Protein AF-A0A699IFT5-F1 (afdb_monomer)

Radius of gyration: 26.38 Å; Cα contacts (8 Å, |Δi|>4): 110; chains: 1; bounding box: 66×48×74 Å

Sequence (215 aa):
MILGELHRLNDLELNYSACGCQLRKSCGLPCACELLAYLNSGEAIPLDSVDIFWRTLDVSWSTPLEYEDIQCDDELHIFKETFNKQSNAGNKSLLRRLGDIINPSTNLIREPVVKKFSWTSKLEETKKEEVCLSEKSGSRPPQSEPYETIVIANVYGNHFIKAELREGFPLPMTHPLWRTYRSDIASRWEDPYVSRQEEFREHYYSIPEFFDLSK

Mean predicted aligned error: 20.49 Å

InterPro domains:
  IPR052579 Zinc finger SWIM domain-containing protein [PTHR31569] (17-138)

Secondary structure (DSSP, 8-state):
-HHHHHHHHHSS---GGG---HHHHHH-PPPHHHHHHHHHHTPPPPGGGS-HHHHT---GGGS---------HHHHHHHHHHHHHS-HHHHHHHHHHHHHHH-GGG---PPP------TTSS--S------------SPPPP-SS--PPPEEEEETTTEEEEEP--TT---PPPPHHHHHH--GGGTTSSGGGHHHHHHHHHHHH-S-S------

Nearest PDB structures (foldseek):
  2jyt-assembly1_A  TM=5.026E-01  e=9.475E+00  Homo sapiens

Foldseek 3Di:
DVVVQVVCLVPPDPDVVPQPVCCCVVQLDDGNVNVVVCVVVVHDDDLVSRDPVVNPDDVVVPPPPPPPPDDCVVVVVVVVVVLVVDDPVVNVVSVVVVCCVVCVVVVPPDDPPPPPPPPPPPPPPDDDDDDDDDDDDQDDPPPPDDDDDWDWDDDPNPDIDTDDDDPLAADADDDVVCCVPPDSNCNCVCVVRVVSNVVVCCVVVVPDPDPPPPD

pLDDT: mean 70.9, std 18.2, range [28.75, 92.38]

Structure (mmCIF, N/CA/C/O backbone):
data_AF-A0A699IFT5-F1
#
_entry.id   AF-A0A699IFT5-F1
#
loop_
_atom_site.group_PDB
_atom_site.id
_atom_site.type_symbol
_atom_site.label_atom_id
_atom_site.label_alt_id
_atom_site.label_comp_id
_atom_site.label_asym_id
_atom_site.label_entity_id
_atom_site.label_seq_id
_atom_site.pdbx_PDB_ins_code
_atom_site.Cartn_x
_atom_site.Cartn_y
_atom_site.Cartn_z
_atom_site.occupancy
_atom_site.B_iso_or_equiv
_atom_site.auth_seq_id
_atom_site.auth_comp_id
_atom_site.auth_asym_id
_atom_site.auth_atom_id
_atom_site.pdbx_PDB_model_num
ATOM 1 N N . MET A 1 1 ? 6.194 4.543 -9.031 1.00 67.75 1 MET A N 1
ATOM 2 C CA . MET A 1 1 ? 7.553 3.966 -9.145 1.00 67.75 1 MET A CA 1
ATOM 3 C C . MET A 1 1 ? 7.907 3.716 -10.606 1.00 67.75 1 MET A C 1
ATOM 5 O O . MET A 1 1 ? 8.699 4.478 -11.133 1.00 67.75 1 MET A O 1
ATOM 9 N N . ILE A 1 2 ? 7.233 2.784 -11.294 1.00 73.81 2 ILE A N 1
ATOM 10 C CA . ILE A 1 2 ? 7.446 2.518 -12.734 1.00 73.81 2 ILE A CA 1
ATOM 11 C C . ILE A 1 2 ? 7.096 3.727 -13.617 1.00 73.81 2 ILE A C 1
ATOM 13 O O . ILE A 1 2 ? 7.843 4.049 -14.530 1.00 73.81 2 ILE A O 1
ATOM 17 N N . LEU A 1 3 ? 6.020 4.463 -13.303 1.00 73.88 3 LEU A N 1
ATOM 18 C CA . LEU A 1 3 ? 5.642 5.677 -14.046 1.00 73.88 3 LEU A CA 1
ATOM 19 C C . LEU A 1 3 ? 6.758 6.740 -14.078 1.00 73.88 3 LEU A C 1
ATOM 21 O O . LEU A 1 3 ? 6.920 7.436 -15.074 1.00 73.88 3 LEU A O 1
ATOM 25 N N . GLY A 1 4 ? 7.550 6.839 -13.003 1.00 75.88 4 GLY A N 1
ATOM 26 C CA . GLY A 1 4 ? 8.706 7.735 -12.955 1.00 75.88 4 GLY A CA 1
ATOM 27 C C . GLY A 1 4 ? 9.818 7.289 -13.903 1.00 75.88 4 GLY A C 1
ATOM 28 O O . GLY A 1 4 ? 10.412 8.121 -14.576 1.00 75.88 4 GLY A O 1
ATOM 29 N N . GLU A 1 5 ? 10.050 5.980 -14.024 1.00 79.94 5 GLU A N 1
ATOM 30 C CA . GLU A 1 5 ? 11.010 5.430 -14.988 1.00 79.94 5 GLU A CA 1
ATOM 31 C C . GLU A 1 5 ? 10.525 5.582 -16.434 1.00 79.94 5 GLU A C 1
ATOM 33 O O . GLU A 1 5 ? 11.325 5.921 -17.299 1.00 79.94 5 GLU A O 1
ATOM 38 N N . LEU A 1 6 ? 9.221 5.430 -16.693 1.00 76.38 6 LEU A N 1
ATOM 39 C CA . LEU A 1 6 ? 8.628 5.706 -18.007 1.00 76.38 6 LEU A CA 1
ATOM 40 C C . LEU A 1 6 ? 8.775 7.179 -18.404 1.00 76.38 6 LEU A C 1
ATOM 42 O O . LEU A 1 6 ? 9.103 7.474 -19.547 1.00 76.38 6 LEU A O 1
ATOM 46 N N . HIS A 1 7 ? 8.594 8.115 -17.469 1.00 78.12 7 HIS A N 1
ATOM 47 C CA . HIS A 1 7 ? 8.820 9.535 -17.747 1.00 78.12 7 HIS A CA 1
ATOM 48 C C . HIS A 1 7 ? 10.278 9.815 -18.139 1.00 78.12 7 HIS A C 1
ATOM 50 O O . HIS A 1 7 ? 10.528 10.618 -19.032 1.00 78.12 7 HIS A O 1
ATOM 56 N N . ARG A 1 8 ? 11.245 9.126 -17.519 1.00 74.88 8 ARG A N 1
ATOM 57 C CA . ARG A 1 8 ? 12.668 9.250 -17.875 1.00 74.88 8 ARG A CA 1
ATOM 58 C C . ARG A 1 8 ? 12.966 8.754 -19.295 1.00 74.88 8 ARG A C 1
ATOM 60 O O . ARG A 1 8 ? 13.914 9.246 -19.885 1.00 74.88 8 ARG A O 1
ATOM 67 N N . LEU A 1 9 ? 12.173 7.830 -19.850 1.00 73.50 9 LEU A N 1
ATOM 68 C CA . LEU A 1 9 ? 12.290 7.396 -21.253 1.00 73.50 9 LEU A CA 1
ATOM 69 C C . LEU A 1 9 ? 11.885 8.473 -22.259 1.00 73.50 9 LEU A C 1
ATOM 71 O O . LEU A 1 9 ? 12.380 8.466 -23.382 1.00 73.50 9 LEU A O 1
ATOM 75 N N . ASN A 1 10 ? 10.988 9.379 -21.868 1.00 70.12 10 ASN A N 1
ATOM 76 C CA . ASN A 1 10 ? 10.538 10.460 -22.741 1.00 70.12 10 ASN A CA 1
ATOM 77 C C . ASN A 1 10 ? 11.571 11.592 -22.858 1.00 70.12 10 ASN A C 1
ATOM 79 O O . ASN A 1 10 ? 11.501 12.371 -23.808 1.00 70.12 10 ASN A O 1
ATOM 83 N N . ASP A 1 11 ? 12.541 11.670 -21.941 1.00 69.69 11 ASP A N 1
ATOM 84 C CA . ASP A 1 11 ? 13.728 12.502 -22.122 1.00 69.69 11 ASP A CA 1
ATOM 85 C C . ASP A 1 11 ? 14.684 11.785 -23.086 1.00 69.69 11 ASP A C 1
ATOM 87 O O . ASP A 1 11 ? 15.309 10.782 -22.740 1.00 69.69 11 ASP A O 1
ATOM 91 N N . LEU A 1 12 ? 14.811 12.309 -24.312 1.00 57.84 12 LEU A N 1
ATOM 92 C CA . LEU A 1 12 ? 15.614 11.745 -25.412 1.00 57.84 12 LEU A CA 1
ATOM 93 C C . LEU A 1 12 ? 17.116 11.534 -25.093 1.00 57.84 12 LEU A C 1
ATOM 95 O O . LEU A 1 12 ? 17.837 10.962 -25.908 1.00 57.84 12 LEU A O 1
ATOM 99 N N . GLU A 1 13 ? 17.598 11.964 -23.926 1.00 60.41 13 GLU A N 1
ATOM 100 C CA . GLU A 1 13 ? 18.986 11.833 -23.469 1.00 60.41 13 GLU A CA 1
ATOM 101 C C . GLU A 1 13 ? 19.122 10.880 -22.273 1.00 60.41 13 GLU A C 1
ATOM 103 O O . GLU A 1 13 ? 19.749 11.191 -21.254 1.00 60.41 13 GLU A O 1
ATOM 108 N N . LEU A 1 14 ? 18.560 9.675 -22.381 1.00 62.09 14 LEU A N 1
ATOM 109 C CA . LEU A 1 14 ? 18.836 8.630 -21.400 1.00 62.09 14 LEU A CA 1
ATOM 110 C C . LEU A 1 14 ? 20.305 8.207 -21.446 1.00 62.09 14 LEU A C 1
ATOM 112 O O . LEU A 1 14 ? 20.726 7.331 -22.201 1.00 62.09 14 LEU A O 1
ATOM 116 N N . ASN A 1 15 ? 21.100 8.805 -20.568 1.00 63.34 15 ASN A N 1
ATOM 117 C CA . ASN A 1 15 ? 22.451 8.352 -20.321 1.00 63.34 15 ASN A CA 1
ATOM 118 C C . ASN A 1 15 ? 22.393 7.046 -19.508 1.00 63.34 15 ASN A C 1
ATOM 120 O O . ASN A 1 15 ? 22.033 7.053 -18.329 1.00 63.34 15 ASN A O 1
ATOM 124 N N . TYR A 1 16 ? 22.774 5.920 -20.119 1.00 59.78 16 TYR A N 1
ATOM 125 C CA . TYR A 1 16 ? 22.834 4.602 -19.466 1.00 59.78 16 TYR A CA 1
ATOM 126 C C . TYR A 1 16 ? 23.635 4.623 -18.152 1.00 59.78 16 TYR A C 1
ATOM 128 O O . TYR A 1 16 ? 23.302 3.900 -17.213 1.00 59.78 16 TYR A O 1
ATOM 136 N N . SER A 1 17 ? 24.638 5.501 -18.041 1.00 60.78 17 SER A N 1
ATOM 137 C CA . SER A 1 17 ? 25.419 5.684 -16.809 1.00 60.78 17 SER A CA 1
ATO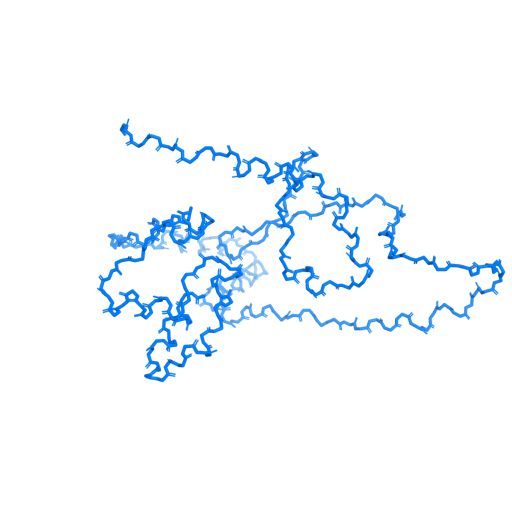M 138 C C . SER A 1 17 ? 24.653 6.401 -15.683 1.00 60.78 17 SER A C 1
ATOM 140 O O . SER A 1 17 ? 24.957 6.197 -14.510 1.00 60.78 17 SER A O 1
ATOM 142 N N . ALA A 1 18 ? 23.614 7.172 -16.019 1.00 60.44 18 ALA A N 1
ATOM 143 C CA . ALA A 1 18 ? 22.717 7.848 -15.082 1.00 60.44 18 ALA A CA 1
ATOM 144 C C . ALA A 1 18 ? 21.463 7.023 -14.744 1.00 60.44 18 ALA A C 1
ATOM 146 O O . ALA A 1 18 ? 20.696 7.413 -13.862 1.00 60.44 18 ALA A O 1
ATOM 147 N N . CYS A 1 19 ? 21.241 5.877 -15.411 1.00 67.75 19 CYS A N 1
ATOM 148 C CA . CYS A 1 19 ? 20.084 5.011 -15.155 1.00 67.75 19 CYS A CA 1
ATOM 149 C C . CYS A 1 19 ? 19.986 4.643 -13.674 1.00 67.75 19 CYS A C 1
ATOM 151 O O . CYS A 1 19 ? 18.875 4.607 -13.147 1.00 67.75 19 CYS A O 1
ATOM 153 N N . GLY A 1 20 ? 21.144 4.467 -13.014 1.00 64.25 20 GLY A N 1
ATOM 154 C CA . GLY A 1 20 ? 21.258 4.268 -11.576 1.00 64.25 20 GLY A CA 1
ATOM 155 C C . GLY A 1 20 ? 20.193 3.293 -11.120 1.00 64.25 20 GLY A C 1
ATOM 156 O O . GLY A 1 20 ? 19.274 3.748 -10.453 1.00 64.25 20 GLY A O 1
ATOM 157 N N . CYS A 1 21 ? 20.288 2.026 -11.565 1.00 78.12 21 CYS A N 1
ATOM 158 C CA . CYS A 1 21 ? 19.279 0.950 -11.506 1.00 78.12 21 CYS A CA 1
ATOM 159 C C . CYS A 1 21 ? 18.826 0.569 -10.083 1.00 78.12 21 CYS A C 1
ATOM 161 O O . CYS A 1 21 ? 18.670 -0.603 -9.757 1.00 78.12 21 CYS A O 1
ATOM 163 N N . GLN A 1 22 ? 18.655 1.550 -9.209 1.00 79.38 22 GLN A N 1
ATOM 164 C CA . GLN A 1 22 ? 18.197 1.438 -7.847 1.00 79.38 22 GLN A CA 1
ATOM 165 C C . GLN A 1 22 ? 16.837 0.776 -7.843 1.00 79.38 22 GLN A C 1
ATOM 167 O O . GLN A 1 22 ? 16.670 -0.153 -7.081 1.00 79.38 22 GLN A O 1
ATOM 172 N N . LEU A 1 23 ? 15.929 1.120 -8.765 1.00 82.94 23 LEU A N 1
ATOM 173 C CA . LEU A 1 23 ? 14.629 0.456 -8.836 1.00 82.94 23 LEU A CA 1
ATOM 174 C C . LEU A 1 23 ? 14.754 -1.069 -9.017 1.00 82.94 23 LEU A C 1
ATOM 176 O O . LEU A 1 23 ? 14.122 -1.830 -8.285 1.00 82.94 23 LEU A O 1
ATOM 180 N N . ARG A 1 24 ? 15.642 -1.516 -9.913 1.00 86.56 24 ARG A N 1
ATOM 181 C CA . ARG A 1 24 ? 15.952 -2.941 -10.088 1.00 86.56 24 ARG A CA 1
ATOM 182 C C . ARG A 1 24 ? 16.594 -3.531 -8.834 1.00 86.56 24 ARG A C 1
ATOM 184 O O . ARG A 1 24 ? 16.202 -4.601 -8.393 1.00 86.56 24 ARG A O 1
ATOM 191 N N . LYS A 1 25 ? 17.561 -2.832 -8.237 1.00 82.12 25 LYS A N 1
ATOM 192 C CA . LYS A 1 25 ? 18.338 -3.322 -7.085 1.00 82.12 25 LYS A CA 1
ATOM 193 C C . LYS A 1 25 ? 17.561 -3.347 -5.767 1.00 82.12 25 LYS A C 1
ATOM 195 O O . LYS A 1 25 ? 17.813 -4.215 -4.944 1.00 82.12 25 LYS A O 1
ATOM 200 N N . SER A 1 26 ? 16.674 -2.383 -5.539 1.00 82.12 26 SER A N 1
ATOM 201 C CA . SER A 1 26 ? 15.954 -2.202 -4.277 1.00 82.12 26 SER A CA 1
ATOM 202 C C . SER A 1 26 ? 14.543 -2.765 -4.314 1.00 82.12 26 SER A C 1
ATOM 204 O O . SER A 1 26 ? 13.995 -3.072 -3.261 1.00 82.12 26 SER A O 1
ATOM 206 N N . CYS A 1 27 ? 13.937 -2.844 -5.500 1.00 81.62 27 CYS A N 1
ATOM 207 C CA . CYS A 1 27 ? 12.545 -3.247 -5.654 1.00 81.62 27 CYS A CA 1
ATOM 208 C C . CYS A 1 27 ? 12.361 -4.374 -6.668 1.00 81.62 27 CYS A C 1
ATOM 210 O O . CYS A 1 27 ? 11.243 -4.838 -6.797 1.00 81.62 27 CYS A O 1
ATOM 212 N N . GLY A 1 28 ? 13.386 -4.808 -7.407 1.00 85.88 28 GLY A N 1
ATOM 213 C CA . GLY A 1 28 ? 13.232 -5.904 -8.369 1.00 85.88 28 GLY A CA 1
ATOM 214 C C . GLY A 1 28 ? 12.263 -5.600 -9.518 1.00 85.88 28 GLY A C 1
ATOM 215 O O . GLY A 1 28 ? 11.702 -6.513 -10.119 1.00 85.88 28 GLY A O 1
ATOM 216 N N . LEU A 1 29 ? 12.057 -4.313 -9.812 1.00 89.38 29 LEU A N 1
ATOM 217 C CA . LEU A 1 29 ? 11.254 -3.828 -10.932 1.00 89.38 29 LEU A CA 1
ATOM 218 C C . LEU A 1 29 ? 12.167 -3.331 -12.066 1.00 89.38 29 LEU A C 1
ATOM 220 O O . LEU A 1 29 ? 13.242 -2.794 -11.772 1.00 89.38 29 LEU A O 1
ATOM 224 N N . PRO A 1 30 ? 11.746 -3.438 -13.339 1.00 87.94 30 PRO A N 1
ATOM 225 C CA . PRO A 1 30 ? 12.515 -2.924 -14.468 1.00 87.94 30 PRO A CA 1
ATOM 226 C C . PRO A 1 30 ? 12.774 -1.423 -14.320 1.00 87.94 30 PRO A C 1
ATOM 228 O O . PRO A 1 30 ? 11.850 -0.634 -14.107 1.00 87.94 30 PRO A O 1
ATOM 231 N N . CYS A 1 31 ? 14.038 -1.018 -14.417 1.00 87.00 31 CYS A N 1
ATOM 232 C CA . CYS A 1 31 ? 14.422 0.393 -14.450 1.00 87.00 31 CYS A CA 1
ATOM 233 C C . CYS A 1 31 ? 14.340 0.961 -15.877 1.00 87.00 31 CYS A C 1
ATOM 235 O O . CYS A 1 31 ? 14.204 0.220 -16.847 1.00 87.00 31 CYS A O 1
ATOM 237 N N . ALA A 1 32 ? 14.477 2.278 -16.025 1.00 84.81 32 ALA A N 1
ATOM 238 C CA . ALA A 1 32 ? 14.352 2.982 -17.299 1.00 84.81 32 ALA A CA 1
ATOM 239 C C . ALA A 1 32 ? 15.262 2.407 -18.395 1.00 84.81 32 ALA A C 1
ATOM 241 O O . ALA A 1 32 ? 14.822 2.233 -19.523 1.00 84.81 32 ALA A O 1
ATOM 242 N N . CYS A 1 33 ? 16.512 2.053 -18.087 1.00 84.69 33 CYS A N 1
AT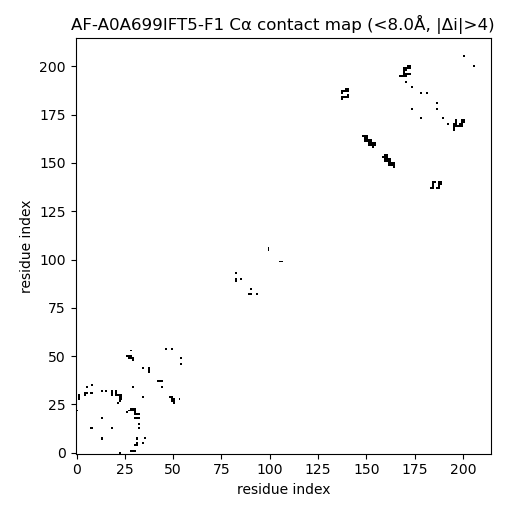OM 243 C CA . CYS A 1 33 ? 17.411 1.487 -19.095 1.00 84.69 33 CYS A CA 1
ATOM 244 C C . CYS A 1 33 ? 17.007 0.077 -19.552 1.00 84.69 33 CYS A C 1
ATOM 246 O O . CYS A 1 33 ? 17.209 -0.257 -20.716 1.00 84.69 33 CYS A O 1
ATOM 248 N N . GLU A 1 34 ? 16.408 -0.733 -18.679 1.00 86.75 34 GLU A N 1
ATOM 249 C CA . GLU A 1 34 ? 15.859 -2.036 -19.067 1.00 86.75 34 GLU A CA 1
ATOM 250 C C . GLU A 1 34 ? 14.578 -1.868 -19.879 1.00 86.75 34 GLU A C 1
ATOM 252 O O . GLU A 1 34 ? 14.428 -2.488 -20.926 1.00 86.75 34 GLU A O 1
ATOM 257 N N . LEU A 1 35 ? 13.691 -0.966 -19.450 1.00 86.88 35 LEU A N 1
ATOM 258 C CA . LEU A 1 35 ? 12.485 -0.618 -20.197 1.00 86.88 35 LEU A CA 1
ATOM 259 C C . LEU A 1 35 ? 12.823 -0.112 -21.606 1.00 86.88 35 LEU A C 1
ATOM 261 O O . LEU A 1 35 ? 12.156 -0.495 -22.560 1.00 86.88 35 LEU A O 1
ATOM 265 N N . LEU A 1 36 ? 13.884 0.688 -21.754 1.00 85.25 36 LEU A N 1
ATOM 266 C CA . LEU A 1 36 ? 14.371 1.146 -23.056 1.00 85.25 36 LEU A CA 1
ATOM 267 C C . LEU A 1 36 ? 14.882 -0.018 -23.914 1.00 85.25 36 LEU A C 1
ATOM 269 O O . LEU A 1 36 ? 14.632 -0.049 -25.116 1.00 85.25 36 LEU A O 1
ATOM 273 N N . ALA A 1 37 ? 15.585 -0.982 -23.315 1.00 86.19 37 ALA A N 1
ATOM 274 C CA . ALA A 1 37 ? 16.063 -2.167 -24.023 1.00 86.19 37 ALA A CA 1
ATOM 275 C C . ALA A 1 37 ? 14.900 -3.037 -24.530 1.00 86.19 37 ALA A C 1
ATOM 277 O O . ALA A 1 37 ? 14.920 -3.463 -25.686 1.00 86.19 37 ALA A O 1
ATOM 278 N N . TYR A 1 38 ? 13.862 -3.239 -23.713 1.00 88.38 38 TYR A N 1
ATOM 279 C CA . TYR A 1 38 ? 12.636 -3.935 -24.120 1.00 88.38 38 TYR A CA 1
ATOM 280 C C . TYR A 1 38 ? 11.874 -3.165 -25.204 1.00 88.38 38 TYR A C 1
ATOM 282 O O . TYR A 1 38 ? 11.474 -3.745 -26.208 1.00 88.38 38 TYR A O 1
ATOM 290 N N . LEU A 1 39 ? 11.765 -1.839 -25.079 1.00 85.56 39 LEU A N 1
ATOM 291 C CA . LEU A 1 39 ? 11.129 -0.996 -26.094 1.00 85.56 39 LEU A CA 1
ATOM 292 C C . LEU A 1 39 ? 11.859 -1.069 -27.446 1.00 85.56 39 LEU A C 1
ATOM 294 O O . LEU A 1 39 ? 11.219 -1.187 -28.486 1.00 85.56 39 LEU A O 1
ATOM 298 N N . ASN A 1 40 ? 13.194 -1.029 -27.430 1.00 85.81 40 ASN A N 1
ATOM 299 C CA . ASN A 1 40 ? 14.018 -1.066 -28.639 1.00 85.81 40 ASN A CA 1
ATOM 300 C C . ASN A 1 40 ? 14.055 -2.449 -29.301 1.00 85.81 40 ASN A C 1
ATOM 302 O O . ASN A 1 40 ? 14.180 -2.537 -30.521 1.00 85.81 40 ASN A O 1
ATOM 306 N N . SER A 1 41 ? 13.984 -3.520 -28.510 1.00 87.94 41 SER A N 1
ATOM 307 C CA . SER A 1 41 ? 13.918 -4.896 -29.021 1.00 87.94 41 SER A CA 1
ATOM 308 C C . SER A 1 41 ? 12.503 -5.305 -29.436 1.00 87.94 41 SER A C 1
ATOM 310 O O . SER A 1 41 ? 12.346 -6.233 -30.226 1.00 87.94 41 SER A O 1
ATOM 312 N N . GLY A 1 42 ? 11.478 -4.610 -28.933 1.00 87.31 42 GLY A N 1
ATOM 313 C CA . GLY A 1 42 ? 10.076 -4.988 -29.099 1.00 87.31 42 GLY A CA 1
ATOM 314 C C . GLY A 1 42 ? 9.679 -6.216 -28.275 1.00 87.31 42 GLY A C 1
ATOM 315 O O . GLY A 1 42 ? 8.584 -6.745 -28.462 1.00 87.31 42 GLY A O 1
ATOM 316 N N . GLU A 1 43 ? 10.550 -6.687 -27.381 1.00 89.81 43 GLU A N 1
ATOM 317 C CA . GLU A 1 43 ? 10.261 -7.816 -26.507 1.00 89.81 43 GLU A CA 1
ATOM 318 C C . GLU A 1 43 ? 9.399 -7.378 -25.322 1.00 89.81 43 GLU A C 1
ATOM 320 O O . GLU A 1 43 ? 9.580 -6.306 -24.738 1.00 89.81 43 GLU A O 1
ATOM 325 N N . ALA A 1 44 ? 8.453 -8.237 -24.944 1.00 88.50 44 ALA A N 1
ATOM 326 C CA . ALA A 1 44 ? 7.717 -8.057 -23.704 1.00 88.50 44 ALA A CA 1
ATOM 327 C C . ALA A 1 44 ? 8.649 -8.279 -22.508 1.00 88.50 44 ALA A C 1
ATOM 329 O O . ALA A 1 44 ? 9.549 -9.116 -22.557 1.00 88.50 44 ALA A O 1
ATOM 330 N N . ILE A 1 45 ? 8.391 -7.565 -21.412 1.00 87.94 45 ILE A N 1
ATOM 331 C CA . ILE A 1 45 ? 9.117 -7.757 -20.156 1.00 87.94 45 ILE A CA 1
ATOM 332 C C . ILE A 1 45 ? 8.802 -9.169 -19.636 1.00 87.94 45 ILE A C 1
ATOM 334 O O . ILE A 1 45 ? 7.636 -9.449 -19.340 1.00 87.94 45 ILE A O 1
ATOM 338 N N . PRO A 1 46 ? 9.799 -10.059 -19.502 1.00 87.75 46 PRO A N 1
ATOM 339 C CA . PRO A 1 46 ? 9.576 -11.407 -19.000 1.00 87.75 46 PRO A CA 1
ATOM 340 C C . PRO A 1 46 ? 9.076 -11.379 -17.552 1.00 87.75 46 PRO A C 1
ATOM 342 O O . PRO A 1 46 ? 9.618 -10.647 -16.720 1.00 87.75 46 PRO A O 1
ATOM 345 N N . LEU A 1 47 ? 8.053 -12.172 -17.223 1.00 83.50 47 LEU A N 1
ATOM 346 C CA . LEU A 1 47 ? 7.471 -12.174 -15.873 1.00 83.50 47 LEU A CA 1
ATOM 347 C C . LEU A 1 47 ? 8.489 -12.635 -14.818 1.00 83.50 47 LEU A C 1
ATOM 349 O O . LEU A 1 47 ? 8.514 -12.123 -13.701 1.00 83.50 47 LEU A O 1
ATOM 353 N N . ASP A 1 48 ? 9.367 -13.558 -15.198 1.00 84.44 48 ASP A N 1
ATOM 354 C CA . ASP A 1 48 ? 10.477 -14.059 -14.390 1.00 84.44 48 ASP A CA 1
ATOM 355 C C . ASP A 1 48 ? 11.577 -13.012 -14.121 1.00 84.44 48 ASP A C 1
ATOM 357 O O . ASP A 1 48 ? 12.324 -13.137 -13.149 1.00 84.44 48 ASP A O 1
ATOM 361 N N . SER A 1 49 ? 11.650 -11.945 -14.922 1.00 86.12 49 SER A N 1
ATOM 362 C CA . SER A 1 49 ? 12.585 -10.832 -14.708 1.00 86.12 49 SER A CA 1
ATOM 363 C C . SER A 1 49 ? 12.153 -9.864 -13.599 1.00 86.12 49 SER A C 1
ATOM 365 O O . SER A 1 49 ? 12.985 -9.118 -13.073 1.00 86.12 49 SER A O 1
ATOM 367 N N . VAL A 1 50 ? 10.867 -9.892 -13.236 1.00 87.12 50 VAL A N 1
ATOM 368 C CA . VAL A 1 50 ? 10.251 -9.074 -12.185 1.00 87.12 50 VAL A CA 1
ATOM 369 C C . VAL A 1 50 ? 10.274 -9.844 -10.868 1.00 87.12 50 VAL A C 1
ATOM 371 O O . VAL A 1 50 ? 10.025 -11.044 -10.860 1.00 87.12 50 VAL A O 1
ATOM 374 N N . ASP A 1 51 ? 10.558 -9.190 -9.744 1.00 86.44 51 ASP A N 1
ATOM 375 C CA . ASP A 1 51 ? 10.562 -9.848 -8.430 1.00 86.44 51 ASP A CA 1
ATOM 376 C C . ASP A 1 51 ? 9.190 -10.449 -8.072 1.00 86.44 51 ASP A C 1
ATOM 378 O O . ASP A 1 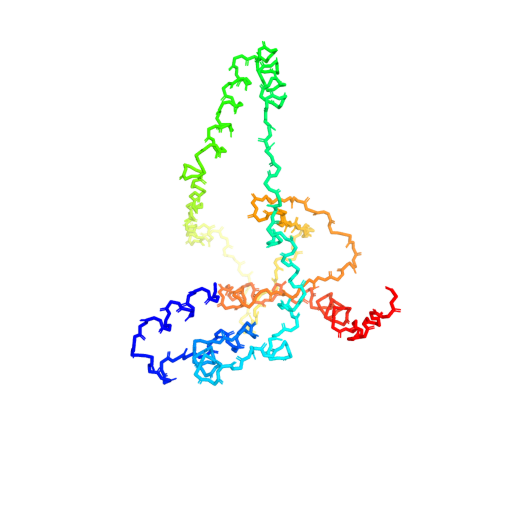51 ? 8.141 -9.867 -8.366 1.00 86.44 51 ASP A O 1
ATOM 382 N N . ILE A 1 52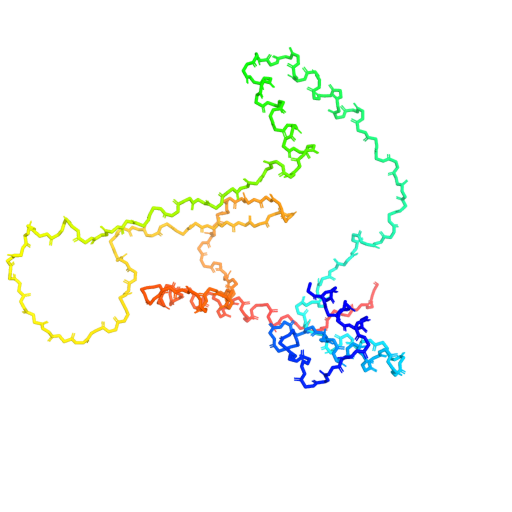 ? 9.212 -11.631 -7.443 1.00 84.00 52 ILE A N 1
ATOM 383 C CA . ILE A 1 52 ? 8.028 -12.421 -7.087 1.00 84.00 52 ILE A CA 1
ATOM 384 C C . ILE A 1 52 ? 6.995 -11.615 -6.300 1.00 84.00 52 ILE A C 1
ATOM 386 O O . ILE A 1 52 ? 5.799 -11.785 -6.528 1.00 84.00 52 ILE A O 1
ATOM 390 N N . PHE A 1 53 ? 7.437 -10.676 -5.458 1.00 83.00 53 PHE A N 1
ATOM 391 C CA . PHE A 1 53 ? 6.548 -9.786 -4.722 1.00 83.00 53 PHE A CA 1
ATOM 392 C C . PHE A 1 53 ? 5.582 -9.054 -5.667 1.00 83.00 53 PHE A C 1
ATOM 394 O O . PHE A 1 53 ? 4.372 -9.054 -5.446 1.00 83.00 53 PHE A O 1
ATOM 401 N N . TRP A 1 54 ? 6.080 -8.506 -6.778 1.00 84.75 54 TRP A N 1
ATOM 402 C CA . TRP A 1 54 ? 5.251 -7.764 -7.735 1.00 84.75 54 TRP A CA 1
ATOM 403 C C . TRP A 1 54 ? 4.467 -8.662 -8.688 1.00 84.75 54 TRP A C 1
ATOM 405 O O . TRP A 1 54 ? 3.501 -8.197 -9.282 1.00 84.75 54 TRP A O 1
ATOM 415 N N . ARG A 1 55 ? 4.831 -9.942 -8.822 1.00 84.12 55 ARG A N 1
ATOM 416 C CA . ARG A 1 55 ? 4.039 -10.913 -9.600 1.00 84.12 55 ARG A CA 1
ATOM 417 C C . ARG A 1 55 ? 2.721 -11.259 -8.914 1.00 84.12 55 ARG A C 1
ATOM 419 O O . ARG A 1 55 ? 1.770 -11.637 -9.584 1.00 84.12 55 ARG A O 1
ATOM 426 N N . THR A 1 56 ? 2.670 -11.130 -7.588 1.00 81.00 56 THR A N 1
ATOM 427 C CA . THR A 1 56 ? 1.462 -11.400 -6.790 1.00 81.00 56 THR A CA 1
ATOM 428 C C . THR A 1 56 ? 0.464 -10.242 -6.773 1.00 81.00 56 THR A C 1
ATOM 430 O O . THR A 1 56 ? -0.625 -10.377 -6.218 1.00 81.00 56 THR A O 1
ATOM 433 N N . LEU A 1 57 ? 0.814 -9.102 -7.380 1.00 77.31 57 LEU A N 1
ATOM 434 C CA . LEU A 1 57 ? -0.094 -7.973 -7.541 1.00 77.31 57 LEU A CA 1
ATOM 435 C C . LEU A 1 57 ? -1.149 -8.315 -8.594 1.00 77.31 57 LEU A C 1
ATOM 437 O O . LEU A 1 57 ? -0.923 -8.199 -9.796 1.00 77.31 57 LEU A O 1
ATOM 441 N N . ASP A 1 58 ? -2.316 -8.724 -8.115 1.00 71.88 58 ASP A N 1
ATOM 442 C CA . ASP A 1 58 ? -3.506 -8.830 -8.941 1.00 71.88 58 ASP A CA 1
ATOM 443 C C . ASP A 1 58 ? -4.029 -7.425 -9.264 1.00 71.88 58 ASP A C 1
ATOM 445 O O . ASP A 1 58 ? -4.341 -6.630 -8.374 1.00 71.88 58 ASP A O 1
ATOM 449 N N . VAL A 1 59 ? -4.110 -7.113 -10.556 1.00 64.19 59 VAL A N 1
ATOM 450 C CA . VAL A 1 59 ? -4.652 -5.846 -11.058 1.00 64.19 59 VAL A CA 1
ATOM 451 C C . VAL A 1 59 ? -6.082 -6.040 -11.561 1.00 64.19 59 VAL A C 1
ATOM 453 O O . VAL A 1 59 ? -6.524 -5.301 -12.434 1.00 64.19 59 VAL A O 1
ATOM 456 N N . SER A 1 60 ? -6.834 -7.003 -11.019 1.00 60.75 60 SER A N 1
ATOM 457 C CA . SER A 1 60 ? -8.257 -7.242 -11.318 1.00 60.75 60 SER A CA 1
ATOM 458 C C . SER A 1 60 ? -9.137 -5.983 -11.265 1.00 60.75 60 SER A C 1
ATOM 460 O O . SER A 1 60 ? -10.160 -5.915 -11.941 1.00 60.75 60 SER A O 1
ATOM 462 N N . TRP A 1 61 ? -8.692 -4.933 -10.570 1.00 51.78 61 TRP A N 1
ATOM 463 C CA . TRP A 1 61 ? -9.322 -3.609 -10.506 1.00 51.78 61 TRP A CA 1
ATOM 464 C C . TRP A 1 61 ? -9.165 -2.787 -11.800 1.00 51.78 61 TRP A C 1
ATOM 466 O O . TRP A 1 61 ? -9.788 -1.743 -11.954 1.00 51.78 61 TRP A O 1
ATOM 476 N N . SER A 1 62 ? -8.290 -3.227 -12.706 1.00 52.03 62 SER A N 1
ATOM 477 C CA . SER A 1 62 ? -8.021 -2.637 -14.023 1.00 52.03 62 SER A CA 1
ATOM 478 C C . SER A 1 62 ? -8.575 -3.469 -15.177 1.00 52.03 62 SER A C 1
ATOM 480 O O . SER A 1 62 ? -8.333 -3.137 -16.340 1.00 52.03 62 SER A O 1
ATOM 482 N N . THR A 1 63 ? -9.375 -4.503 -14.877 1.00 56.00 63 THR A N 1
ATOM 483 C CA . THR A 1 63 ? -10.381 -4.925 -15.854 1.00 56.00 63 THR A CA 1
ATOM 484 C C . THR A 1 63 ? -11.156 -3.665 -16.243 1.00 56.00 63 THR A C 1
ATOM 486 O O . THR A 1 63 ? -11.508 -2.889 -15.349 1.00 56.00 63 THR A O 1
ATOM 489 N N . PRO A 1 64 ? -11.334 -3.364 -17.544 1.00 52.75 64 PRO A N 1
ATOM 490 C CA . PRO A 1 64 ? -12.220 -2.289 -17.945 1.00 52.75 64 PRO A CA 1
ATOM 491 C C . PRO A 1 64 ? -13.571 -2.633 -17.338 1.00 52.75 64 PRO A C 1
ATOM 493 O O . PRO A 1 64 ? -14.234 -3.555 -17.808 1.00 52.75 64 PRO A O 1
ATOM 496 N N . LEU A 1 65 ? -13.909 -1.978 -16.227 1.00 56.62 65 LEU A N 1
ATOM 497 C CA . LEU A 1 65 ? -15.229 -2.081 -15.646 1.00 56.62 65 LEU A CA 1
ATOM 498 C C . LEU A 1 65 ? -16.159 -1.730 -16.799 1.00 56.62 65 LEU A C 1
ATOM 500 O O . LEU A 1 65 ? -16.065 -0.628 -17.356 1.00 56.62 65 LEU A O 1
ATOM 504 N N . GLU A 1 66 ? -17.003 -2.679 -17.207 1.00 60.00 66 GLU A N 1
ATOM 505 C CA . GLU A 1 66 ? -18.229 -2.282 -17.874 1.00 60.00 66 GLU A CA 1
ATOM 506 C C . GLU A 1 66 ? -18.816 -1.210 -16.964 1.00 60.00 66 GLU A C 1
ATOM 508 O O . GLU A 1 66 ? -18.898 -1.409 -15.753 1.00 60.00 66 GLU A O 1
ATOM 513 N N . TYR A 1 67 ? -19.004 -0.016 -17.519 1.00 60.22 67 TYR A N 1
ATOM 514 C CA . TYR A 1 67 ? -19.364 1.182 -16.777 1.00 60.22 67 TYR A CA 1
ATOM 515 C C . TYR A 1 67 ? -20.775 0.955 -16.223 1.00 60.22 67 TYR A C 1
ATOM 517 O O . TYR A 1 67 ? -21.768 1.355 -16.822 1.00 60.22 67 TYR A O 1
ATOM 525 N N . GLU A 1 68 ? -20.883 0.214 -15.128 1.00 63.38 68 GLU A N 1
ATOM 526 C CA . GLU A 1 68 ? -22.096 0.139 -14.347 1.00 63.38 68 GLU A CA 1
ATOM 527 C C . GLU A 1 68 ? -22.287 1.548 -13.807 1.00 63.38 68 GLU A C 1
ATOM 529 O O . GLU A 1 68 ? -21.419 2.095 -13.124 1.00 63.38 68 GLU A O 1
ATOM 534 N N . ASP A 1 69 ? -23.387 2.176 -14.212 1.00 70.50 69 ASP A N 1
ATOM 535 C CA . ASP A 1 69 ? -23.774 3.500 -13.752 1.00 70.50 69 ASP A CA 1
ATOM 536 C C . ASP A 1 69 ? -23.909 3.447 -12.226 1.00 70.50 69 ASP A C 1
ATOM 538 O O . ASP A 1 69 ? -24.930 3.013 -11.690 1.00 70.50 69 ASP A O 1
ATOM 542 N N . ILE A 1 70 ? -22.861 3.865 -11.513 1.00 74.06 70 ILE A N 1
ATOM 543 C CA . ILE A 1 70 ? -22.846 3.915 -10.052 1.00 74.06 70 ILE A CA 1
ATOM 544 C C . ILE A 1 70 ? -23.869 4.973 -9.624 1.00 74.06 70 ILE A C 1
ATOM 546 O O . ILE A 1 70 ? -23.588 6.172 -9.639 1.00 74.06 70 ILE A O 1
ATOM 550 N N . GLN A 1 71 ? -25.073 4.532 -9.264 1.00 82.50 71 GLN A N 1
ATOM 551 C CA . GLN A 1 71 ? -26.094 5.382 -8.657 1.00 82.50 71 GLN A CA 1
ATOM 552 C C . GLN A 1 71 ? -25.805 5.521 -7.158 1.00 82.50 71 GLN A C 1
ATOM 554 O O . GLN A 1 71 ? -25.373 4.566 -6.520 1.00 82.50 71 GLN A O 1
ATOM 559 N N . CYS A 1 72 ? -26.032 6.709 -6.592 1.00 86.12 72 CYS A N 1
ATOM 560 C CA . CYS A 1 72 ? -25.827 6.977 -5.157 1.00 86.12 72 CYS A CA 1
ATOM 561 C C . CYS A 1 72 ? -27.049 7.616 -4.478 1.00 86.12 72 CYS A C 1
ATOM 563 O O . CYS A 1 72 ? -26.949 8.158 -3.372 1.00 86.12 72 CYS A O 1
ATOM 565 N N . ASP A 1 73 ? -28.200 7.604 -5.154 1.00 89.88 73 ASP A N 1
ATOM 566 C CA . ASP A 1 73 ? -29.415 8.272 -4.685 1.00 89.88 73 ASP A CA 1
ATOM 567 C C . ASP A 1 73 ? -29.945 7.662 -3.381 1.00 89.88 73 ASP A C 1
ATOM 569 O O . ASP A 1 73 ? -30.348 8.401 -2.476 1.00 89.88 73 ASP A O 1
ATOM 573 N N . ASP A 1 74 ? -29.885 6.336 -3.243 1.00 89.00 74 ASP A N 1
ATOM 574 C CA . ASP A 1 74 ? -30.332 5.626 -2.042 1.00 89.00 74 ASP A CA 1
ATOM 575 C C . ASP A 1 74 ? -29.449 5.974 -0.831 1.00 89.00 74 ASP A C 1
ATOM 577 O O . ASP A 1 74 ? -29.954 6.311 0.246 1.00 89.00 74 ASP A O 1
ATOM 581 N N . GLU A 1 75 ? -28.125 5.995 -1.000 1.00 90.88 75 GLU A N 1
ATOM 582 C CA . GLU A 1 75 ? -27.173 6.390 0.041 1.00 90.88 75 GLU A CA 1
ATOM 583 C C . GLU A 1 75 ? -27.344 7.859 0.445 1.00 90.88 75 GLU A C 1
ATOM 585 O O . GLU A 1 75 ? -27.320 8.185 1.639 1.00 90.88 75 GLU A O 1
ATOM 590 N N . LEU A 1 76 ? -27.553 8.757 -0.524 1.00 90.19 76 LEU A N 1
ATOM 591 C CA . LEU A 1 76 ? -27.821 10.172 -0.258 1.00 90.19 76 LEU A CA 1
ATOM 592 C C . LEU A 1 76 ? -29.150 10.367 0.476 1.00 90.19 76 LEU A C 1
ATOM 594 O O . LEU A 1 76 ? -29.244 11.214 1.374 1.00 90.19 76 LEU A O 1
ATOM 598 N N . HIS A 1 77 ? -30.166 9.573 0.142 1.00 91.00 77 HIS A N 1
ATOM 599 C CA . HIS A 1 77 ? -31.444 9.581 0.838 1.00 91.00 77 HIS A CA 1
ATOM 600 C C . HIS A 1 77 ? -31.288 9.133 2.301 1.00 91.00 77 HIS A C 1
ATOM 602 O O . HIS A 1 77 ? -31.726 9.848 3.209 1.00 91.00 77 HIS A O 1
ATOM 608 N N . ILE A 1 78 ? -30.590 8.018 2.552 1.00 91.81 78 ILE A N 1
ATOM 609 C CA . ILE A 1 78 ? -30.287 7.520 3.908 1.00 91.81 78 ILE A CA 1
ATOM 610 C C . ILE A 1 78 ? -29.486 8.556 4.706 1.00 91.81 78 ILE A C 1
ATOM 612 O O . ILE A 1 78 ? -29.777 8.814 5.883 1.00 91.81 78 ILE A O 1
ATOM 616 N N . PHE A 1 79 ? -28.495 9.192 4.074 1.00 90.94 79 PHE A N 1
ATOM 617 C CA . PHE A 1 79 ? -27.716 10.260 4.694 1.00 90.94 79 PHE A CA 1
ATOM 618 C C . PHE A 1 79 ? -28.616 11.425 5.116 1.00 90.94 79 PHE A C 1
ATOM 620 O O . PHE A 1 79 ? -28.553 11.872 6.263 1.00 90.94 79 PHE A O 1
ATOM 627 N N . LYS A 1 80 ? -29.494 11.891 4.220 1.00 92.00 80 LYS A N 1
ATOM 628 C CA . LYS A 1 80 ? -30.413 13.006 4.478 1.00 92.00 80 LYS A CA 1
ATOM 629 C C . LYS A 1 80 ? -31.408 12.687 5.591 1.00 92.00 80 LYS A C 1
ATOM 631 O O . LYS A 1 80 ? -31.673 13.537 6.442 1.00 92.00 80 LYS A O 1
ATOM 636 N N . GLU A 1 81 ? -31.938 11.468 5.621 1.00 92.38 81 GLU A N 1
ATOM 637 C CA . GLU A 1 81 ? -32.835 11.022 6.686 1.00 92.38 81 GLU A CA 1
ATOM 638 C C . GLU A 1 81 ? -32.116 10.991 8.045 1.00 92.38 81 GLU A C 1
ATOM 640 O O . GLU A 1 81 ? -32.633 11.502 9.042 1.00 92.38 81 GLU A O 1
ATOM 645 N N . THR A 1 82 ? -30.890 10.464 8.076 1.00 88.50 82 THR A N 1
ATOM 646 C CA . THR A 1 82 ? -30.050 10.422 9.283 1.00 88.50 82 THR A CA 1
ATOM 647 C C . THR A 1 82 ? -29.696 11.827 9.771 1.00 88.50 82 THR A C 1
ATOM 649 O O . THR A 1 82 ? -29.767 12.105 10.969 1.00 88.50 82 THR A O 1
ATOM 652 N N . PHE A 1 83 ? -29.375 12.733 8.847 1.00 89.38 83 PHE A N 1
ATOM 653 C CA . PHE A 1 83 ? -29.070 14.133 9.126 1.00 89.38 83 PHE A CA 1
ATOM 654 C C . PHE A 1 83 ? -30.263 14.861 9.764 1.00 89.38 83 PHE A C 1
ATOM 656 O O . PHE A 1 83 ? -30.124 15.553 10.769 1.00 89.38 83 PHE A O 1
ATOM 663 N N . ASN A 1 84 ? -31.476 14.660 9.250 1.00 89.31 84 ASN A N 1
ATOM 664 C CA . ASN A 1 84 ? -32.666 15.314 9.802 1.00 89.31 84 ASN A CA 1
ATOM 665 C C . ASN A 1 84 ? -33.063 14.793 11.195 1.00 89.31 84 ASN A C 1
ATOM 667 O O . ASN A 1 84 ? -33.707 15.515 11.953 1.00 89.31 84 ASN A O 1
ATOM 671 N N . LYS A 1 85 ? -32.681 13.557 11.545 1.00 91.00 85 LYS A N 1
ATOM 672 C CA . LYS A 1 85 ? -32.934 12.953 12.867 1.00 91.00 85 LYS A CA 1
ATOM 673 C C . LYS A 1 85 ? -31.876 13.315 13.919 1.00 91.00 85 LYS A C 1
ATOM 675 O O . LYS A 1 85 ? -32.100 13.106 15.110 1.00 91.00 85 LYS A O 1
ATOM 680 N N . GLN A 1 86 ? -30.714 13.814 13.502 1.00 84.56 86 GLN A N 1
ATOM 681 C CA . GLN A 1 86 ? -29.581 14.137 14.371 1.00 84.56 86 GLN A CA 1
ATOM 682 C C . GLN A 1 86 ? -29.697 15.536 14.999 1.00 84.56 86 GLN A C 1
ATOM 684 O O . GLN A 1 86 ? -30.431 16.411 14.543 1.00 84.56 86 GLN A O 1
ATOM 689 N N . SER A 1 87 ? -28.936 15.765 16.074 1.00 88.88 87 SER A N 1
ATOM 690 C CA . SER A 1 87 ? -28.836 17.089 16.698 1.00 88.88 87 SER A CA 1
ATOM 691 C C . SER A 1 87 ? -27.995 18.047 15.847 1.00 88.88 87 SER A C 1
ATOM 693 O O . SER A 1 87 ? -27.129 17.622 15.083 1.00 88.88 87 SER A O 1
ATOM 695 N N . ASN A 1 88 ? -28.148 19.360 16.051 1.00 84.75 88 ASN A N 1
ATOM 696 C CA . ASN A 1 88 ? -27.336 20.370 15.355 1.00 84.75 88 ASN A CA 1
ATOM 697 C C . ASN A 1 88 ? -25.814 20.154 15.507 1.00 84.75 88 ASN A C 1
ATOM 699 O O . ASN A 1 88 ? -25.055 20.479 14.595 1.00 84.75 88 ASN A O 1
ATOM 703 N N . ALA A 1 89 ? -25.351 19.606 16.636 1.00 84.06 89 ALA A N 1
ATOM 704 C CA . ALA A 1 89 ? -23.938 19.284 16.846 1.00 84.06 89 ALA A CA 1
ATOM 705 C C . ALA A 1 89 ? -23.493 18.046 16.045 1.00 84.06 89 ALA A C 1
ATOM 707 O O . ALA A 1 89 ? -22.419 18.066 15.442 1.00 84.06 89 ALA A O 1
ATOM 708 N N . GLY A 1 90 ? -24.332 17.005 15.987 1.00 84.56 90 GLY A N 1
ATOM 709 C CA . GLY A 1 90 ? -24.097 15.819 15.155 1.00 84.56 90 GLY A CA 1
ATOM 710 C C . GLY A 1 90 ? -24.109 16.147 13.662 1.00 84.56 90 GLY A C 1
ATOM 711 O O . GLY A 1 90 ? -23.226 15.740 12.918 1.00 84.56 90 GLY A O 1
ATOM 712 N N . ASN A 1 91 ? -25.024 17.011 13.232 1.00 88.25 91 ASN A N 1
ATOM 713 C CA . ASN A 1 91 ? -25.091 17.480 11.851 1.00 88.25 91 ASN A CA 1
ATOM 714 C C . ASN A 1 91 ? -23.846 18.260 11.424 1.00 88.25 91 ASN A C 1
ATOM 716 O O . ASN A 1 91 ? -23.323 18.048 10.330 1.00 88.25 91 ASN A O 1
ATOM 720 N N . LYS A 1 92 ? -23.303 19.113 12.301 1.00 85.00 92 LYS A N 1
ATOM 721 C CA . LYS A 1 92 ? -22.037 19.812 12.033 1.00 85.00 92 LYS A CA 1
ATOM 722 C C . LYS A 1 92 ? -20.856 18.852 11.873 1.00 85.00 92 LYS A C 1
ATOM 724 O O . LYS A 1 92 ? -20.005 19.089 11.017 1.00 85.00 92 LYS A O 1
ATOM 729 N N . SER A 1 93 ? -20.783 17.785 12.671 1.00 86.56 93 SER A N 1
ATOM 730 C CA . SER A 1 93 ? -19.699 16.804 12.544 1.00 86.56 93 SER A CA 1
ATOM 731 C C . SER A 1 93 ? -19.838 15.955 11.276 1.00 86.56 93 SER A C 1
ATOM 733 O O . SER A 1 93 ? -18.836 15.705 10.607 1.00 86.56 93 SER A O 1
ATOM 735 N N . LEU A 1 94 ? -21.065 15.587 10.893 1.00 86.38 94 LEU A N 1
ATOM 736 C CA . LEU A 1 94 ? -21.353 14.883 9.640 1.00 86.38 94 LEU A CA 1
ATOM 737 C C . LEU A 1 94 ? -20.997 15.723 8.410 1.00 86.38 94 LEU A C 1
ATOM 739 O O . LEU A 1 94 ? -20.320 15.221 7.520 1.00 86.38 94 LEU A O 1
ATOM 743 N N . LEU A 1 95 ? -21.371 17.007 8.380 1.00 88.00 95 LEU A N 1
ATOM 744 C CA . LEU A 1 95 ? -21.008 17.907 7.277 1.00 88.00 95 LEU A CA 1
ATOM 745 C C . LEU A 1 95 ? -19.500 18.101 7.153 1.00 88.00 95 LEU A C 1
ATOM 747 O O . LEU A 1 95 ? -18.989 18.154 6.040 1.00 88.00 95 LEU A O 1
ATOM 751 N N . ARG A 1 96 ? -18.779 18.172 8.278 1.00 84.88 96 ARG A N 1
ATOM 752 C CA . ARG A 1 96 ? -17.315 18.243 8.253 1.00 84.88 96 ARG A CA 1
ATOM 753 C C . ARG A 1 96 ? -16.720 16.998 7.594 1.00 84.88 96 ARG A C 1
ATOM 755 O O . ARG A 1 96 ? -15.926 17.130 6.675 1.00 84.88 96 ARG A O 1
ATOM 762 N N . ARG A 1 97 ? -17.167 15.807 8.002 1.00 85.25 97 ARG A N 1
ATOM 763 C CA . ARG A 1 97 ? -16.715 14.535 7.412 1.00 85.25 97 ARG A CA 1
ATOM 764 C C . ARG A 1 97 ? -17.086 14.409 5.934 1.00 85.25 97 ARG A C 1
ATOM 766 O O . ARG A 1 97 ? -16.299 13.882 5.162 1.00 85.25 97 ARG A O 1
ATOM 773 N N . LEU A 1 98 ? -18.264 14.888 5.538 1.00 87.44 98 LEU A N 1
ATOM 774 C CA . LEU A 1 98 ? -18.672 14.909 4.134 1.00 87.44 98 LEU A CA 1
ATOM 775 C C . LEU A 1 98 ? -17.795 15.871 3.317 1.00 87.44 98 LEU A C 1
ATOM 777 O O . LEU A 1 98 ? -17.355 15.522 2.227 1.00 87.44 98 LEU A O 1
ATOM 781 N N . GLY A 1 99 ? -17.483 17.048 3.865 1.00 84.94 99 GLY A N 1
ATOM 782 C CA . GLY A 1 99 ? -16.550 17.998 3.256 1.00 84.94 99 GLY A CA 1
ATOM 783 C C . GLY A 1 99 ? -15.145 17.418 3.079 1.00 84.94 99 GLY A C 1
ATOM 784 O O . GLY A 1 99 ? -14.547 17.593 2.023 1.00 84.94 99 GLY A O 1
ATOM 785 N N . ASP A 1 100 ? -14.667 16.663 4.068 1.00 81.38 100 ASP A N 1
ATOM 786 C CA . ASP A 1 100 ? -13.382 15.959 4.032 1.00 81.38 100 ASP A CA 1
ATOM 787 C C . ASP A 1 100 ? -13.317 14.889 2.917 1.00 81.38 100 ASP A C 1
ATOM 789 O O . ASP A 1 100 ? -12.249 14.657 2.351 1.00 81.38 100 ASP A O 1
ATOM 793 N N . ILE A 1 101 ? -14.450 14.250 2.591 1.00 83.00 101 ILE A N 1
ATOM 794 C CA . ILE A 1 101 ? -14.575 13.254 1.509 1.00 83.00 101 ILE A CA 1
ATOM 795 C C . ILE A 1 101 ? -14.651 13.937 0.138 1.00 83.00 101 ILE A C 1
ATOM 797 O O . ILE A 1 101 ? -13.985 13.506 -0.799 1.00 83.00 101 ILE A O 1
ATOM 801 N N . ILE A 1 102 ? -15.447 15.006 0.018 1.00 83.19 102 ILE A N 1
ATOM 802 C CA . ILE A 1 102 ? -15.636 15.745 -1.242 1.00 83.19 102 ILE A CA 1
ATOM 803 C C . ILE A 1 102 ? -14.363 16.513 -1.624 1.00 83.19 102 ILE A C 1
ATOM 805 O O . ILE A 1 102 ? -14.063 16.671 -2.806 1.00 83.19 102 ILE A O 1
ATOM 809 N N . ASN A 1 103 ? -13.605 16.990 -0.635 1.00 80.94 103 ASN A N 1
ATOM 810 C CA . ASN A 1 103 ? -12.373 17.737 -0.847 1.00 80.94 103 ASN A CA 1
ATOM 811 C C . ASN A 1 103 ? -11.188 17.104 -0.093 1.00 80.94 103 ASN A C 1
ATOM 813 O O . ASN A 1 103 ? -10.739 17.626 0.937 1.00 80.94 103 ASN A O 1
ATOM 817 N N . PRO A 1 104 ? -10.619 16.004 -0.617 1.00 67.56 104 PRO A N 1
ATOM 818 C CA . PRO A 1 104 ? -9.512 15.309 0.038 1.00 67.56 104 PRO A CA 1
ATOM 819 C C . PRO A 1 104 ? -8.264 16.197 0.185 1.00 67.56 104 PRO A C 1
ATOM 821 O O . PRO A 1 104 ? -7.500 16.040 1.136 1.00 67.56 104 PRO A O 1
ATOM 824 N N . SER A 1 105 ? -8.101 17.202 -0.682 1.00 62.34 105 SER A N 1
ATOM 825 C CA . SER A 1 105 ? -7.017 18.194 -0.645 1.00 62.34 105 SER A CA 1
ATOM 826 C C . SER A 1 105 ? -7.007 19.049 0.627 1.00 62.34 105 SER A C 1
ATOM 828 O O . SER A 1 105 ? -5.966 19.591 0.991 1.00 62.34 105 SER A O 1
ATOM 830 N N . THR A 1 106 ? -8.146 19.195 1.315 1.00 57.97 106 THR A N 1
ATOM 831 C CA . THR A 1 106 ? -8.218 19.920 2.598 1.00 57.97 106 THR A CA 1
ATOM 832 C C . THR A 1 106 ? -7.868 19.064 3.808 1.00 57.97 106 THR A C 1
ATOM 834 O O . THR A 1 106 ? -7.593 19.607 4.877 1.00 57.97 106 THR A O 1
ATOM 837 N N . ASN A 1 107 ? -7.773 17.745 3.634 1.00 57.38 107 ASN A N 1
ATOM 838 C CA . ASN A 1 107 ? -7.442 16.786 4.681 1.00 57.38 107 ASN A CA 1
ATOM 839 C C . ASN A 1 107 ? -5.924 16.565 4.802 1.00 57.38 107 ASN A C 1
ATOM 841 O O . ASN A 1 107 ? -5.447 15.457 5.047 1.00 57.38 107 ASN A O 1
ATOM 845 N N . LEU A 1 108 ? -5.147 17.639 4.613 1.00 51.62 108 LEU A N 1
ATOM 846 C CA . LEU A 1 108 ? -3.711 17.657 4.867 1.00 51.62 108 LEU A CA 1
ATOM 847 C C . LEU A 1 108 ? -3.491 17.356 6.351 1.00 51.62 108 LEU A C 1
ATOM 849 O O . LEU A 1 108 ? -3.520 18.253 7.198 1.00 51.62 108 LEU A O 1
ATOM 853 N N . ILE A 1 109 ? -3.260 16.078 6.654 1.00 53.72 109 ILE A N 1
ATOM 854 C CA . ILE A 1 109 ? -2.629 15.630 7.889 1.00 53.72 109 ILE A CA 1
ATOM 855 C C . ILE A 1 109 ? -1.284 16.350 7.922 1.00 53.72 109 ILE A C 1
ATOM 857 O O . ILE A 1 109 ? -0.314 15.942 7.286 1.00 53.72 109 ILE A O 1
ATOM 861 N N . ARG A 1 110 ? -1.250 17.500 8.596 1.00 48.94 110 ARG A N 1
ATOM 862 C CA . ARG A 1 110 ? 0.001 18.188 8.873 1.00 48.94 110 ARG A CA 1
ATOM 863 C C . ARG A 1 110 ? 0.811 17.261 9.757 1.00 48.94 110 ARG A C 1
ATOM 865 O O . ARG A 1 110 ? 0.300 16.760 10.758 1.00 48.94 110 ARG A O 1
ATOM 872 N N . GLU A 1 111 ? 2.060 17.048 9.368 1.00 40.31 111 GLU A N 1
ATOM 873 C CA . GLU A 1 111 ? 3.024 16.326 10.181 1.00 40.31 111 GLU A CA 1
ATOM 874 C C . GLU A 1 111 ? 2.986 16.908 11.607 1.00 40.31 111 GLU A C 1
ATOM 876 O O . GLU A 1 111 ? 2.997 18.140 11.763 1.00 40.31 111 GLU A O 1
ATOM 881 N N . PRO A 1 112 ? 2.831 16.074 12.653 1.00 41.56 112 PRO A N 1
ATOM 882 C CA . PRO A 1 112 ? 2.766 16.580 14.011 1.00 41.56 112 PRO A CA 1
ATOM 883 C C . PRO A 1 112 ? 4.038 17.376 14.282 1.00 41.56 112 PRO A C 1
ATOM 885 O O . PRO A 1 112 ? 5.144 16.899 14.035 1.00 41.56 112 PRO A O 1
ATOM 888 N N . VAL A 1 113 ? 3.883 18.607 14.778 1.00 46.97 113 VAL A N 1
ATOM 889 C CA . VAL A 1 113 ? 5.024 19.449 15.143 1.00 46.97 113 VAL A CA 1
ATOM 890 C C . VAL A 1 113 ? 5.797 18.708 16.225 1.00 46.97 113 VAL A C 1
ATOM 892 O O . VAL A 1 113 ? 5.382 18.678 17.386 1.00 46.97 113 VAL A O 1
ATOM 895 N N . VAL A 1 114 ? 6.912 18.088 15.838 1.00 42.4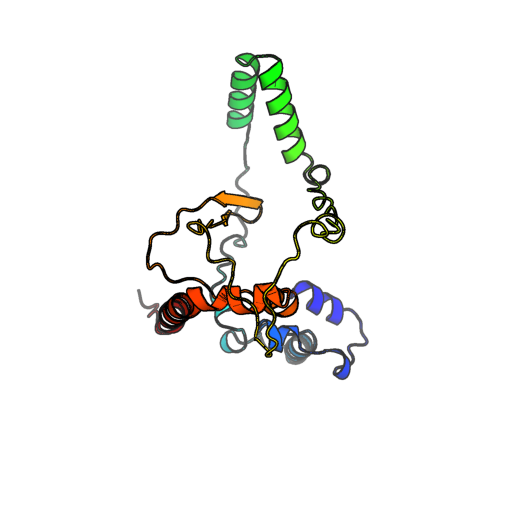7 114 VAL A N 1
ATOM 896 C CA . VAL A 1 114 ? 7.833 17.451 16.769 1.00 42.47 114 VAL A CA 1
ATOM 897 C C . VAL A 1 114 ? 8.383 18.566 17.646 1.00 42.47 114 VAL A C 1
ATOM 899 O O . VAL A 1 114 ? 9.304 19.293 17.269 1.00 42.47 114 VAL A O 1
ATOM 902 N N . LYS A 1 115 ? 7.794 18.737 18.833 1.00 49.75 115 LYS A N 1
ATOM 903 C CA . LYS A 1 115 ? 8.432 19.496 19.903 1.00 49.75 115 LYS A CA 1
ATOM 904 C C . LYS A 1 115 ? 9.729 18.762 20.195 1.00 49.75 115 LYS A C 1
ATOM 906 O O . LYS A 1 115 ? 9.713 17.689 20.793 1.00 49.75 115 LYS A O 1
ATOM 911 N N . LYS A 1 116 ? 10.848 19.324 19.737 1.00 35.72 116 LYS A N 1
ATOM 912 C CA . LYS A 1 116 ? 12.178 18.915 20.178 1.00 35.72 116 LYS A CA 1
ATOM 913 C C . LYS A 1 116 ? 12.214 19.134 21.687 1.00 35.72 116 LYS A C 1
ATOM 915 O O . LYS A 1 116 ? 12.435 20.250 22.145 1.00 35.72 116 LYS A O 1
ATOM 920 N N . PHE A 1 117 ? 11.918 18.096 22.462 1.00 33.69 117 PHE A N 1
ATOM 921 C CA . PHE A 1 117 ? 12.178 18.127 23.889 1.00 33.69 117 PHE A CA 1
ATOM 922 C C . PHE A 1 117 ? 13.696 18.133 24.051 1.00 33.69 117 PHE A C 1
ATOM 924 O O . PHE A 1 117 ? 14.364 17.125 23.826 1.00 33.69 117 PHE A O 1
ATOM 931 N N . SER A 1 118 ? 14.248 19.288 24.410 1.00 30.83 118 SER A N 1
ATOM 932 C CA . SER A 1 118 ? 15.591 19.390 24.962 1.00 30.83 118 SER A CA 1
ATOM 933 C C . SER A 1 118 ? 15.575 18.738 26.348 1.00 30.83 118 SER A C 1
ATOM 935 O O . SER A 1 118 ? 15.344 19.400 27.359 1.00 30.83 118 SER A O 1
ATOM 937 N N . TRP A 1 119 ? 15.770 17.421 26.403 1.00 33.31 119 TRP A N 1
ATOM 938 C CA . TRP A 1 119 ? 15.933 16.644 27.640 1.00 33.31 119 TRP A CA 1
ATOM 939 C C . TRP A 1 119 ? 17.283 16.929 28.333 1.00 33.31 119 TRP A C 1
ATOM 941 O O . TRP A 1 119 ? 17.958 16.016 28.792 1.00 33.31 119 TRP A O 1
ATOM 951 N N . THR A 1 120 ? 17.717 18.189 28.400 1.00 30.89 120 THR A N 1
ATOM 952 C CA . THR A 1 120 ? 19.042 18.562 28.927 1.00 30.89 120 THR A CA 1
ATOM 953 C C . THR A 1 120 ? 19.000 19.574 30.068 1.00 30.89 120 THR A C 1
ATOM 955 O O . THR A 1 120 ? 20.032 20.138 30.403 1.00 30.89 120 THR A O 1
ATOM 958 N N . SER A 1 121 ? 17.850 19.809 30.713 1.00 34.16 121 SER A N 1
ATOM 959 C CA . SER A 1 121 ? 17.780 20.819 31.793 1.00 34.16 121 SER A CA 1
ATOM 960 C C . SER A 1 121 ? 17.050 20.386 33.064 1.00 34.16 121 SER A C 1
ATOM 962 O O . SER A 1 121 ? 16.732 21.234 33.890 1.00 34.16 121 SER A O 1
ATOM 964 N N . LYS A 1 122 ? 16.762 19.092 33.264 1.00 31.95 122 LYS A N 1
ATOM 965 C CA . LYS A 1 122 ? 16.145 18.639 34.528 1.00 31.95 122 LYS A CA 1
ATOM 966 C C . LYS A 1 122 ? 16.663 17.303 35.058 1.00 31.95 122 LYS A C 1
ATOM 968 O O . LYS A 1 122 ? 15.912 16.532 35.642 1.00 31.95 122 LYS A O 1
ATOM 973 N N . LEU A 1 123 ? 17.959 17.056 34.873 1.00 37.00 123 LEU A N 1
ATOM 974 C CA . LEU A 1 123 ? 18.706 16.030 35.606 1.00 37.00 123 LEU A CA 1
ATOM 975 C C . LEU A 1 123 ? 20.009 16.633 36.158 1.00 37.00 123 LEU A C 1
ATOM 977 O O . LEU A 1 123 ? 21.097 16.111 35.951 1.00 37.00 123 LEU A O 1
ATOM 981 N N . GLU A 1 124 ? 19.894 17.773 36.836 1.00 34.09 124 GLU A N 1
ATOM 982 C CA . GLU A 1 124 ? 20.979 18.373 37.625 1.00 34.09 124 GLU A CA 1
ATOM 983 C C . GLU A 1 124 ? 20.535 18.590 39.073 1.00 34.09 124 GLU A C 1
ATOM 985 O O . GLU A 1 124 ? 20.792 19.625 39.662 1.00 34.09 124 GLU A O 1
ATOM 990 N N . GLU A 1 125 ? 19.856 17.609 39.668 1.00 37.47 125 GLU A N 1
ATOM 991 C CA . GLU A 1 125 ? 19.701 17.568 41.126 1.00 37.47 125 GLU A CA 1
ATOM 992 C C . GLU A 1 125 ? 19.344 16.149 41.569 1.00 37.47 125 GLU A C 1
ATOM 994 O O . GLU A 1 125 ? 18.200 15.821 41.854 1.00 37.47 125 GLU A O 1
ATOM 999 N N . THR A 1 126 ? 20.338 15.260 41.482 1.00 30.52 126 THR A N 1
ATOM 1000 C CA . THR A 1 126 ? 20.608 14.117 42.385 1.00 30.52 126 THR A CA 1
ATOM 1001 C C . THR A 1 126 ? 21.728 13.261 41.778 1.00 30.52 126 THR A C 1
ATOM 1003 O O . THR A 1 126 ? 21.551 12.114 41.387 1.00 30.52 126 THR A O 1
ATOM 1006 N N . LYS A 1 127 ? 22.935 13.836 41.687 1.00 32.03 127 LYS A N 1
ATOM 1007 C CA . LYS A 1 127 ? 24.175 13.051 41.634 1.00 32.03 127 LYS A CA 1
ATOM 1008 C C . LYS A 1 127 ? 24.665 12.858 43.065 1.00 32.03 127 LYS A C 1
ATOM 1010 O O . LYS A 1 127 ? 25.178 13.805 43.655 1.00 32.03 127 LYS A O 1
ATOM 1015 N N . LYS A 1 128 ? 24.568 11.638 43.584 1.00 29.05 128 LYS A N 1
ATOM 1016 C CA . LYS A 1 128 ? 25.570 11.082 44.498 1.00 29.05 128 LYS A CA 1
ATOM 1017 C C . LYS A 1 128 ? 25.788 9.617 44.132 1.00 29.05 128 LYS A C 1
ATOM 1019 O O . LYS A 1 128 ? 24.854 8.838 44.231 1.00 29.05 128 LYS A O 1
ATOM 1024 N N . GLU A 1 129 ? 27.007 9.373 43.641 1.00 34.06 129 GLU A N 1
ATOM 1025 C CA . GLU A 1 129 ? 27.831 8.154 43.743 1.00 34.06 129 GLU A CA 1
ATOM 1026 C C . GLU A 1 129 ? 27.111 6.828 43.422 1.00 34.06 129 GLU A C 1
ATOM 1028 O O . GLU A 1 129 ? 26.246 6.386 44.155 1.00 34.06 129 GLU A O 1
ATOM 1033 N N . GLU A 1 130 ? 27.397 6.151 42.307 1.00 32.91 130 GLU A N 1
ATOM 1034 C CA . GLU A 1 130 ? 28.679 5.475 42.084 1.00 32.91 130 GLU A CA 1
ATOM 1035 C C . GLU A 1 130 ? 29.204 5.562 40.637 1.00 32.91 130 GLU A C 1
ATOM 1037 O O . GLU A 1 130 ? 28.483 5.466 39.644 1.00 32.91 130 GLU A O 1
ATOM 1042 N N . VAL A 1 131 ? 30.523 5.718 40.557 1.00 33.81 131 VAL A N 1
ATOM 1043 C CA . VAL A 1 131 ? 31.390 5.531 39.388 1.00 33.81 131 VAL A CA 1
ATOM 1044 C C . VAL A 1 131 ? 31.557 4.019 39.161 1.00 33.81 131 VAL A C 1
ATOM 1046 O O . VAL A 1 131 ? 31.726 3.280 40.121 1.00 33.81 131 VAL A O 1
ATOM 1049 N N . CYS A 1 132 ? 31.459 3.514 37.927 1.00 28.75 132 CYS A N 1
ATOM 1050 C CA . CYS A 1 132 ? 32.634 3.066 37.166 1.00 28.75 132 CYS A CA 1
ATOM 1051 C C . CYS A 1 132 ? 32.350 2.942 35.660 1.00 28.75 132 CYS A C 1
ATOM 1053 O O . CYS A 1 132 ? 31.408 2.282 35.222 1.00 28.75 132 CYS A O 1
ATOM 1055 N N . LEU A 1 133 ? 33.245 3.556 34.885 1.00 39.72 133 LEU A N 1
ATOM 1056 C CA . LEU A 1 133 ? 33.426 3.430 33.442 1.00 39.72 133 LEU A CA 1
ATOM 1057 C C . LEU A 1 133 ? 33.616 1.967 33.010 1.00 39.72 133 LEU A C 1
ATOM 1059 O O . LEU A 1 133 ? 34.507 1.283 33.503 1.00 39.72 133 LEU A O 1
ATOM 1063 N N . SER A 1 134 ? 32.845 1.524 32.019 1.00 32.59 134 SER A N 1
ATOM 1064 C CA . SER A 1 134 ? 33.369 0.779 30.864 1.00 32.59 134 SER A CA 1
ATOM 1065 C C . SER A 1 134 ? 32.309 0.713 29.760 1.00 32.59 134 SER A C 1
ATOM 1067 O O . SER A 1 134 ? 31.127 0.488 30.011 1.00 32.59 134 SER A O 1
ATOM 1069 N N . GLU A 1 135 ? 32.772 0.995 28.547 1.00 45.44 135 GLU A N 1
ATOM 1070 C CA . GLU A 1 135 ? 32.147 0.834 27.232 1.00 45.44 135 GLU A CA 1
ATOM 1071 C C . GLU A 1 135 ? 30.946 -0.128 27.194 1.00 45.44 135 GLU A C 1
ATOM 1073 O O . GLU A 1 135 ? 31.117 -1.332 27.383 1.00 45.44 135 GLU A O 1
ATOM 1078 N N . LYS A 1 136 ? 29.732 0.354 26.881 1.00 39.25 136 LYS A N 1
ATOM 1079 C CA . LYS A 1 136 ? 28.601 -0.538 26.566 1.00 39.25 136 LYS A CA 1
ATOM 1080 C C . LYS A 1 136 ? 27.725 -0.007 25.437 1.00 39.25 136 LYS A C 1
ATOM 1082 O O . LYS A 1 136 ? 26.988 0.960 25.593 1.00 39.25 136 LYS A O 1
ATOM 1087 N N . SER A 1 137 ? 27.905 -0.672 24.295 1.00 45.22 137 SER A N 1
ATOM 1088 C CA . SER A 1 137 ? 26.885 -1.247 23.409 1.00 45.22 137 SER A CA 1
ATOM 1089 C C . SER A 1 137 ? 25.449 -0.728 23.536 1.00 45.22 137 SER A C 1
ATOM 1091 O O . SER A 1 137 ? 24.888 -0.645 24.626 1.00 45.22 137 SER A O 1
ATOM 1093 N N . GLY A 1 138 ? 24.843 -0.478 22.366 1.00 44.97 138 GLY A N 1
ATOM 1094 C CA . GLY A 1 138 ? 23.464 -0.025 22.175 1.00 44.97 138 GLY A CA 1
ATOM 1095 C C . GLY A 1 138 ? 22.512 -0.518 23.260 1.00 44.97 138 GLY A C 1
ATOM 1096 O O . GLY A 1 138 ? 22.343 -1.726 23.477 1.00 44.97 138 GLY A O 1
ATOM 1097 N N . SER A 1 139 ? 21.946 0.447 23.975 1.00 52.38 139 SER A N 1
ATOM 1098 C CA . SER A 1 139 ? 21.065 0.224 25.109 1.00 52.38 139 SER A CA 1
ATOM 1099 C C . SER A 1 139 ? 19.855 -0.595 24.660 1.00 52.38 139 SER A C 1
ATOM 1101 O O . SER A 1 139 ? 19.193 -0.267 23.677 1.00 52.38 139 SER A O 1
ATOM 1103 N N . ARG A 1 140 ? 19.570 -1.683 25.379 1.00 51.78 140 ARG A N 1
ATOM 1104 C CA . ARG A 1 140 ? 18.313 -2.432 25.257 1.00 51.78 140 ARG A CA 1
ATOM 1105 C C . ARG A 1 140 ? 17.140 -1.457 25.475 1.00 51.78 140 ARG A C 1
ATOM 1107 O O . ARG A 1 140 ? 17.302 -0.554 26.302 1.00 51.78 140 ARG A O 1
ATOM 1114 N N . PRO A 1 141 ? 15.988 -1.606 24.789 1.00 56.81 141 PRO A N 1
ATOM 1115 C CA . PRO A 1 141 ? 14.806 -0.811 25.114 1.00 56.81 141 PRO A CA 1
ATOM 1116 C C . PRO A 1 141 ? 14.526 -0.872 26.628 1.00 56.81 141 PRO A C 1
ATOM 1118 O O . PRO A 1 141 ? 14.800 -1.911 27.244 1.00 56.81 141 PRO A O 1
ATOM 1121 N N . PRO A 1 142 ? 14.054 0.232 27.238 1.00 55.59 142 PRO A N 1
ATOM 1122 C CA . PRO A 1 142 ? 13.847 0.318 28.681 1.00 55.59 142 PRO A CA 1
ATOM 1123 C C . PRO A 1 142 ? 13.002 -0.869 29.158 1.00 55.59 142 PRO A C 1
ATOM 1125 O O . PRO A 1 142 ? 11.885 -1.067 28.696 1.00 55.59 142 PRO A O 1
ATOM 1128 N N . GLN A 1 143 ? 13.570 -1.697 30.042 1.00 55.09 143 GLN A N 1
ATOM 1129 C CA . GLN A 1 143 ? 12.956 -2.950 30.511 1.00 55.09 143 GLN A CA 1
ATOM 1130 C C . GLN A 1 143 ? 11.949 -2.755 31.659 1.00 55.09 143 GLN A C 1
ATOM 1132 O O . GLN A 1 143 ? 11.549 -3.727 32.296 1.00 55.09 143 GLN A O 1
ATOM 1137 N N . SER A 1 144 ? 11.566 -1.518 31.965 1.00 58.00 144 SER A N 1
ATOM 1138 C CA . SER A 1 144 ? 10.607 -1.211 33.025 1.00 58.00 144 SER A CA 1
ATOM 1139 C C . SER A 1 144 ? 9.214 -0.995 32.431 1.00 58.00 144 SER A C 1
ATOM 1141 O O . SER A 1 144 ? 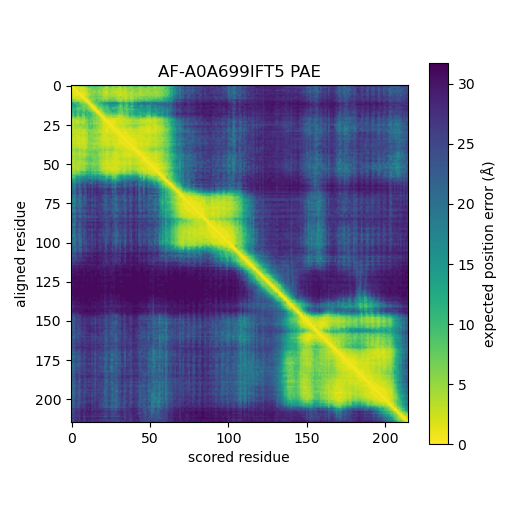9.045 -0.066 31.646 1.00 58.00 144 SER A O 1
ATOM 1143 N N . GLU A 1 145 ? 8.257 -1.817 32.883 1.00 52.06 145 GLU A N 1
ATOM 1144 C CA . GLU A 1 145 ? 6.833 -1.922 32.491 1.00 52.06 145 GLU A CA 1
ATOM 1145 C C . GLU A 1 145 ? 6.538 -2.841 31.285 1.00 52.06 145 GLU A C 1
ATOM 1147 O O . GLU A 1 145 ? 7.379 -2.979 30.393 1.00 52.06 145 GLU A O 1
ATOM 1152 N N . PRO A 1 146 ? 5.387 -3.556 31.261 1.00 55.16 146 PRO A N 1
ATOM 1153 C CA . PRO A 1 146 ? 5.062 -4.446 30.151 1.00 55.16 146 PRO A CA 1
ATOM 1154 C C . PRO A 1 146 ? 4.944 -3.622 28.867 1.00 55.16 146 PRO A C 1
ATOM 1156 O O . PRO A 1 146 ? 4.119 -2.718 28.767 1.00 55.16 146 PRO A O 1
ATOM 1159 N N . TYR A 1 147 ? 5.784 -3.924 27.879 1.00 66.31 147 TYR A N 1
ATOM 1160 C CA . TYR A 1 147 ? 5.705 -3.288 26.572 1.00 66.31 147 TYR A CA 1
ATOM 1161 C C . TYR A 1 147 ? 4.430 -3.771 25.867 1.00 66.31 147 TYR A C 1
ATOM 1163 O O . TYR A 1 147 ? 4.312 -4.934 25.485 1.00 66.31 147 TYR A O 1
ATOM 1171 N N . GLU A 1 148 ? 3.447 -2.885 25.703 1.00 69.50 148 GLU A N 1
ATOM 1172 C CA . GLU A 1 148 ? 2.270 -3.183 24.886 1.00 69.50 148 GLU A CA 1
ATOM 1173 C C . GLU A 1 148 ? 2.672 -3.089 23.408 1.00 69.50 148 GLU A C 1
ATOM 1175 O O . GLU A 1 148 ? 3.065 -2.030 22.914 1.00 69.50 148 GLU A O 1
ATOM 1180 N N . THR A 1 149 ? 2.600 -4.210 22.688 1.00 72.81 149 THR A N 1
ATOM 1181 C CA . THR A 1 149 ? 2.766 -4.195 21.230 1.00 72.81 149 THR A CA 1
ATOM 1182 C C . THR A 1 149 ? 1.488 -3.646 20.607 1.00 72.81 149 THR A C 1
ATOM 1184 O O . THR A 1 149 ? 0.424 -4.245 20.741 1.00 72.81 149 THR A O 1
ATOM 1187 N N . ILE A 1 150 ? 1.592 -2.525 19.896 1.00 78.50 150 ILE A N 1
ATOM 1188 C CA . ILE A 1 150 ? 0.482 -1.963 19.125 1.00 78.50 150 ILE A CA 1
ATOM 1189 C C . ILE A 1 150 ? 0.703 -2.320 17.660 1.00 78.50 150 ILE A C 1
ATOM 1191 O O . ILE A 1 150 ? 1.746 -1.997 17.093 1.00 78.50 150 ILE A O 1
ATOM 1195 N N . VAL A 1 151 ? -0.289 -2.954 17.036 1.00 79.12 151 VAL A N 1
ATOM 1196 C CA . VAL A 1 151 ? -0.271 -3.219 15.596 1.00 79.12 151 VAL A CA 1
ATOM 1197 C C . VAL A 1 151 ? -1.249 -2.290 14.904 1.00 79.12 151 VAL A C 1
ATOM 1199 O O . VAL A 1 151 ? -2.400 -2.153 15.317 1.00 79.12 151 VAL A O 1
ATOM 1202 N N . ILE A 1 152 ? -0.770 -1.632 13.853 1.00 84.00 152 ILE A N 1
ATOM 1203 C CA . ILE A 1 152 ? -1.567 -0.743 13.016 1.00 84.00 152 ILE A CA 1
ATOM 1204 C C . ILE A 1 152 ? -1.530 -1.305 11.600 1.00 84.00 152 ILE A C 1
ATOM 1206 O O . ILE A 1 152 ? -0.459 -1.413 11.006 1.00 84.00 152 ILE A O 1
ATOM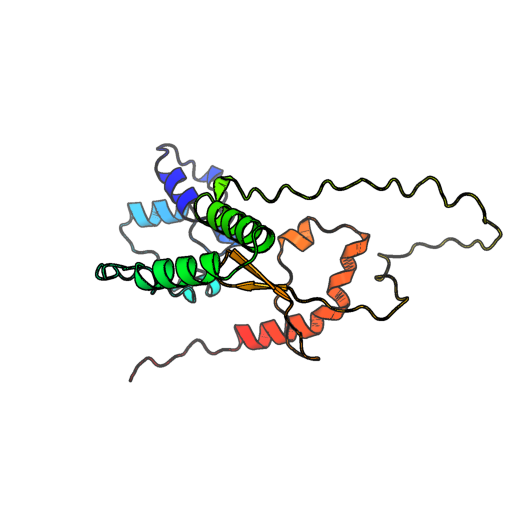 1210 N N . ALA A 1 153 ? -2.693 -1.673 11.070 1.00 78.50 153 ALA A N 1
ATOM 1211 C CA . ALA A 1 153 ? -2.826 -2.183 9.711 1.00 78.50 153 ALA A CA 1
ATOM 1212 C C . ALA A 1 153 ? -3.385 -1.096 8.792 1.00 78.50 153 ALA A C 1
ATOM 1214 O O . ALA A 1 153 ? -4.307 -0.374 9.176 1.00 78.50 153 ALA A O 1
ATOM 1215 N N . ASN A 1 154 ? -2.833 -0.992 7.584 1.00 80.75 154 ASN A N 1
ATOM 1216 C CA . ASN A 1 154 ? -3.400 -0.172 6.520 1.00 80.75 154 ASN A CA 1
ATOM 1217 C C . ASN A 1 154 ? -4.466 -0.989 5.776 1.00 80.75 154 ASN A C 1
ATOM 1219 O O . ASN A 1 154 ? -4.195 -2.109 5.348 1.00 80.75 154 ASN A O 1
ATOM 1223 N N . VAL A 1 155 ? -5.663 -0.425 5.631 1.00 75.50 155 VAL A N 1
ATOM 1224 C CA . VAL A 1 155 ? -6.788 -1.022 4.912 1.00 75.50 155 VAL A CA 1
ATOM 1225 C C . VAL A 1 155 ? -7.156 -0.093 3.755 1.00 75.50 155 VAL A C 1
ATOM 1227 O O . VAL A 1 155 ? -7.365 1.104 3.959 1.00 75.50 155 VAL A O 1
ATOM 1230 N N . TYR A 1 156 ? -7.211 -0.642 2.539 1.00 68.81 156 TYR A N 1
ATOM 1231 C CA . TYR A 1 156 ? -7.590 0.064 1.305 1.00 68.81 156 TYR A CA 1
ATOM 1232 C C . TYR A 1 156 ? -6.785 1.343 0.992 1.00 68.81 156 TYR A C 1
ATOM 1234 O O . TYR A 1 156 ? -7.270 2.234 0.301 1.00 68.81 156 TYR A O 1
ATOM 1242 N N . GLY A 1 157 ? -5.554 1.466 1.497 1.00 68.44 157 GLY A N 1
ATOM 1243 C CA . GLY A 1 157 ? -4.655 2.575 1.164 1.00 68.44 157 GLY A CA 1
ATOM 1244 C C . GLY A 1 157 ? -5.007 3.923 1.805 1.00 68.44 157 GLY A C 1
ATOM 1245 O O . GLY A 1 157 ? -4.245 4.873 1.641 1.00 68.44 157 GLY A O 1
ATOM 1246 N N . ASN A 1 158 ? -6.111 4.027 2.553 1.00 65.38 158 ASN A N 1
ATOM 1247 C CA . ASN A 1 158 ? -6.588 5.290 3.131 1.00 65.38 158 ASN A CA 1
ATOM 1248 C C . ASN A 1 158 ? -7.045 5.196 4.598 1.00 65.38 158 ASN A C 1
ATOM 1250 O O . ASN A 1 158 ? -7.377 6.221 5.196 1.00 65.38 158 ASN A O 1
ATOM 1254 N N . HIS A 1 159 ? -7.054 4.002 5.197 1.00 80.25 159 HIS A N 1
ATOM 1255 C CA . HIS A 1 159 ? -7.523 3.801 6.563 1.00 80.25 159 HIS A CA 1
ATOM 1256 C C . HIS A 1 159 ? -6.516 3.008 7.396 1.00 80.25 159 HIS A C 1
ATOM 1258 O O . HIS A 1 159 ? -5.893 2.071 6.904 1.00 80.25 159 HIS A O 1
ATOM 1264 N N . PHE A 1 160 ? -6.370 3.372 8.671 1.00 83.19 160 PHE A N 1
ATOM 1265 C CA . PHE A 1 160 ? -5.531 2.651 9.625 1.00 83.19 160 PHE A CA 1
ATOM 1266 C C . PHE A 1 160 ? -6.395 2.104 10.757 1.00 83.19 160 PHE A C 1
ATOM 1268 O O . PHE A 1 160 ? -7.119 2.863 11.400 1.00 83.19 160 PHE A O 1
ATOM 1275 N N . ILE A 1 161 ? -6.290 0.804 11.024 1.00 81.88 161 ILE A N 1
ATOM 1276 C CA . ILE A 1 161 ? -6.985 0.146 12.137 1.00 81.88 161 ILE A CA 1
ATOM 1277 C C . ILE A 1 161 ? -5.978 -0.337 13.179 1.00 81.88 161 ILE A C 1
ATOM 1279 O O . ILE A 1 161 ? -4.896 -0.809 12.823 1.00 81.88 161 ILE A O 1
ATOM 1283 N N . LYS A 1 162 ? -6.334 -0.254 14.469 1.00 84.25 162 LYS A N 1
ATOM 1284 C CA . LYS A 1 162 ? -5.611 -0.978 15.526 1.00 84.25 162 LYS A CA 1
ATOM 1285 C C . LYS A 1 162 ? -5.971 -2.456 15.386 1.00 84.25 162 LYS A C 1
ATOM 1287 O O . LYS A 1 162 ? -7.137 -2.813 15.533 1.00 84.25 162 LYS A O 1
ATOM 1292 N N . ALA A 1 163 ? -4.985 -3.288 15.084 1.00 79.88 163 ALA A N 1
ATOM 1293 C CA . ALA A 1 163 ? -5.137 -4.732 15.015 1.00 79.88 163 ALA A CA 1
ATOM 1294 C C . ALA A 1 163 ? -4.655 -5.376 16.318 1.00 79.88 163 ALA A C 1
ATOM 1296 O O . ALA A 1 163 ? -3.731 -4.886 16.973 1.00 79.88 163 ALA A O 1
ATOM 1297 N N . GLU A 1 164 ? -5.284 -6.488 16.682 1.00 80.69 164 GLU A N 1
ATOM 1298 C CA . GLU A 1 164 ? -4.837 -7.331 17.783 1.00 80.69 164 GLU A CA 1
ATOM 1299 C C . GLU A 1 164 ? -3.895 -8.402 17.233 1.00 80.69 164 GLU A C 1
ATOM 1301 O O . GLU A 1 164 ? -4.280 -9.224 16.399 1.00 80.69 164 GLU A O 1
ATOM 1306 N N . LEU A 1 165 ? -2.641 -8.374 17.679 1.00 75.50 165 LEU A N 1
ATOM 1307 C CA . LEU A 1 165 ? -1.665 -9.393 17.320 1.00 75.50 165 LEU A CA 1
ATOM 1308 C C . LEU A 1 165 ? -1.737 -10.525 18.334 1.00 75.50 165 LEU A C 1
ATOM 1310 O O . LEU A 1 165 ? -1.382 -10.345 19.498 1.00 75.50 165 LEU A O 1
ATOM 1314 N N . ARG A 1 166 ? -2.166 -11.700 17.877 1.00 76.00 166 ARG A N 1
ATOM 1315 C CA . ARG A 1 166 ? -2.111 -12.912 18.693 1.00 76.00 166 ARG A CA 1
ATOM 1316 C C . ARG A 1 166 ? -0.659 -13.298 18.969 1.00 76.00 166 ARG A C 1
ATOM 1318 O O . ARG A 1 166 ? 0.225 -13.115 18.130 1.00 76.00 166 ARG A O 1
ATOM 1325 N N . GLU A 1 167 ? -0.426 -13.847 20.152 1.00 76.44 167 GLU A N 1
ATOM 1326 C CA . GLU A 1 167 ? 0.894 -14.316 20.561 1.00 76.44 167 GLU A CA 1
ATOM 1327 C C . GLU A 1 167 ? 1.424 -15.386 19.590 1.00 76.44 167 GLU A C 1
ATOM 1329 O O . GLU A 1 167 ? 0.671 -16.235 19.114 1.00 76.44 167 GLU A O 1
ATOM 1334 N N . GLY A 1 168 ? 2.715 -15.309 19.257 1.00 75.19 168 GLY A N 1
ATOM 1335 C CA . GLY A 1 168 ? 3.380 -16.271 18.371 1.00 75.19 168 GLY A CA 1
ATOM 1336 C C . GLY A 1 168 ? 3.101 -16.118 16.872 1.00 75.19 168 GLY A C 1
ATOM 1337 O O . GLY A 1 168 ? 3.613 -16.916 16.098 1.00 75.19 168 GLY A O 1
ATOM 1338 N N . PHE A 1 169 ? 2.335 -15.116 16.424 1.00 80.06 169 PHE A N 1
ATOM 1339 C CA . PHE A 1 169 ? 2.138 -14.916 14.984 1.00 80.06 169 PHE A CA 1
ATOM 1340 C C . PHE A 1 169 ? 3.412 -14.400 14.285 1.00 80.06 169 PHE A C 1
ATOM 1342 O O . PHE A 1 169 ? 4.075 -13.502 14.828 1.00 80.06 169 PHE A O 1
ATOM 1349 N N . PRO A 1 170 ? 3.730 -14.915 13.079 1.00 83.81 170 PRO A N 1
ATOM 1350 C CA . PRO A 1 170 ? 4.880 -14.475 12.300 1.00 83.81 170 PRO A CA 1
ATOM 1351 C C . PRO A 1 170 ? 4.713 -13.011 11.878 1.00 83.81 170 PRO A C 1
ATOM 1353 O O . PRO A 1 170 ? 3.605 -12.548 11.595 1.00 83.81 170 PRO A O 1
ATOM 1356 N N . LEU A 1 171 ? 5.818 -12.266 11.848 1.00 84.38 171 LEU A N 1
ATOM 1357 C CA . LEU A 1 171 ? 5.822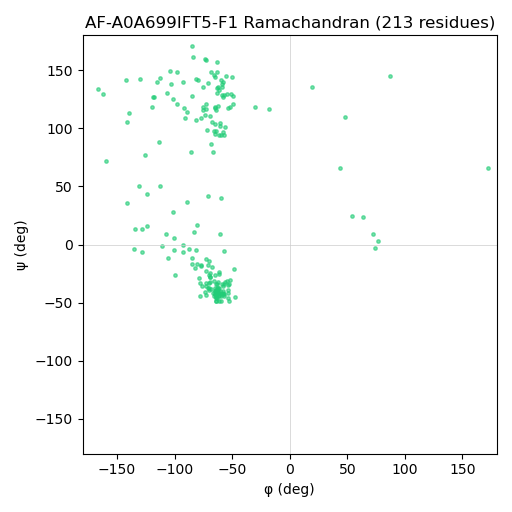 -10.830 11.564 1.00 84.38 171 LEU A CA 1
ATOM 1358 C C . LEU A 1 171 ? 6.571 -10.528 10.267 1.00 84.38 171 LEU A C 1
ATOM 1360 O O . LEU A 1 171 ? 7.639 -11.092 10.052 1.00 84.38 171 LEU A O 1
ATOM 1364 N N . PRO A 1 172 ? 6.089 -9.600 9.426 1.00 82.94 172 PRO A N 1
ATOM 1365 C CA . PRO A 1 172 ? 6.815 -9.219 8.226 1.00 82.94 172 PRO A CA 1
ATOM 1366 C C . PRO A 1 172 ? 8.170 -8.590 8.561 1.00 82.94 172 PRO A C 1
ATOM 1368 O O . PRO A 1 172 ? 8.389 -8.029 9.642 1.00 82.94 172 PRO A O 1
ATOM 1371 N N . MET A 1 173 ? 9.078 -8.653 7.587 1.00 82.75 173 MET A N 1
ATOM 1372 C CA . MET A 1 173 ? 10.379 -8.002 7.680 1.00 82.75 173 MET A CA 1
ATOM 1373 C C . MET A 1 173 ? 10.231 -6.500 7.907 1.00 82.75 173 MET A C 1
ATOM 1375 O O . MET A 1 173 ? 9.410 -5.830 7.278 1.00 82.75 173 MET A O 1
ATOM 1379 N N . THR A 1 174 ? 11.091 -5.954 8.762 1.00 84.44 174 THR A N 1
ATOM 1380 C CA . THR A 1 174 ? 11.164 -4.510 8.956 1.00 84.44 174 THR A CA 1
ATOM 1381 C C . THR A 1 174 ? 11.551 -3.818 7.652 1.00 84.44 174 THR A C 1
ATOM 1383 O O . THR A 1 174 ? 12.509 -4.213 6.984 1.00 84.44 174 THR A O 1
ATOM 1386 N N . HIS A 1 175 ? 10.828 -2.754 7.301 1.00 80.88 175 HIS A N 1
ATOM 1387 C CA . HIS A 1 175 ? 11.076 -2.013 6.069 1.00 80.88 175 HIS A CA 1
ATOM 1388 C C . HIS A 1 175 ? 12.517 -1.453 6.033 1.00 80.88 175 HIS A C 1
ATOM 1390 O O . HIS A 1 175 ? 12.946 -0.846 7.022 1.00 80.88 175 HIS A O 1
ATOM 1396 N N . PRO A 1 176 ? 13.261 -1.561 4.911 1.00 80.81 176 PRO A N 1
ATOM 1397 C CA . PRO A 1 176 ? 14.651 -1.100 4.823 1.00 80.81 176 PRO A CA 1
ATOM 1398 C C . PRO A 1 176 ? 14.851 0.363 5.236 1.00 80.81 176 PRO A C 1
ATOM 1400 O O . PRO A 1 176 ? 15.799 0.673 5.952 1.00 80.81 176 PRO A O 1
ATOM 1403 N N . LEU A 1 177 ? 13.911 1.246 4.872 1.00 77.19 177 LEU A N 1
ATOM 1404 C CA . LEU A 1 177 ? 13.957 2.663 5.265 1.00 77.19 177 LEU A CA 1
ATOM 1405 C C . LEU A 1 177 ? 13.994 2.856 6.788 1.00 77.19 177 LEU A C 1
ATOM 1407 O O . LEU A 1 177 ? 14.687 3.748 7.264 1.00 77.19 177 LEU A O 1
ATOM 1411 N N . TRP A 1 178 ? 13.315 2.014 7.575 1.00 85.38 178 TRP A N 1
ATOM 1412 C CA . TRP A 1 178 ? 13.418 2.115 9.032 1.00 85.38 178 TRP A CA 1
ATOM 1413 C C . TRP A 1 178 ? 14.847 1.829 9.498 1.00 85.38 178 TRP A C 1
ATOM 1415 O O . TRP A 1 178 ? 15.380 2.569 10.316 1.00 85.38 178 TRP A O 1
ATOM 1425 N N . ARG A 1 179 ? 15.519 0.820 8.929 1.00 82.06 179 ARG A N 1
ATOM 1426 C CA . ARG A 1 179 ? 16.922 0.517 9.262 1.00 82.06 179 ARG A CA 1
ATOM 1427 C C . ARG A 1 179 ? 17.873 1.647 8.868 1.00 82.06 179 ARG A C 1
ATOM 1429 O O . ARG A 1 179 ? 18.847 1.873 9.577 1.00 82.06 179 ARG A O 1
ATOM 1436 N N . THR A 1 180 ? 17.580 2.352 7.776 1.00 82.69 180 THR A N 1
ATOM 1437 C CA . THR A 1 180 ? 18.366 3.501 7.304 1.00 82.69 180 THR A CA 1
ATOM 1438 C C . THR A 1 180 ? 18.228 4.725 8.209 1.00 82.69 180 THR A C 1
ATOM 1440 O O . THR A 1 180 ? 19.215 5.420 8.429 1.00 82.69 180 THR A O 1
ATOM 1443 N N . TYR A 1 181 ? 17.026 4.999 8.723 1.00 83.50 181 TYR A N 1
ATOM 1444 C CA . TYR A 1 181 ? 16.723 6.255 9.423 1.00 83.50 181 TYR A CA 1
ATOM 1445 C C . TYR A 1 181 ? 16.473 6.108 10.932 1.00 83.50 181 TYR A C 1
ATOM 1447 O O . TYR A 1 181 ? 16.230 7.109 11.608 1.00 83.50 181 TYR A O 1
ATOM 1455 N N . ARG A 1 182 ? 16.516 4.889 11.488 1.00 85.00 182 ARG A N 1
ATOM 1456 C CA . ARG A 1 182 ? 16.388 4.664 12.937 1.00 85.00 182 ARG A CA 1
ATOM 1457 C C . ARG A 1 182 ? 17.536 5.320 13.703 1.00 85.00 182 ARG A C 1
ATOM 1459 O O . ARG A 1 182 ? 18.664 5.383 13.226 1.00 85.00 182 ARG A O 1
ATOM 1466 N N . SER A 1 183 ? 17.250 5.753 14.927 1.00 84.56 183 SER A N 1
ATOM 1467 C CA . SER A 1 183 ? 18.281 6.223 15.853 1.00 84.56 183 SER A CA 1
ATOM 1468 C C . SER A 1 183 ? 19.113 5.061 16.405 1.00 84.56 183 SER A C 1
ATOM 1470 O O . SER A 1 183 ? 18.646 3.920 16.465 1.00 84.56 183 SER A O 1
ATOM 1472 N N . ASP A 1 184 ? 20.317 5.358 16.896 1.00 80.50 184 ASP A N 1
ATOM 1473 C CA . ASP A 1 184 ? 21.206 4.351 17.497 1.00 80.50 184 ASP A CA 1
ATOM 1474 C C . ASP A 1 184 ? 20.567 3.644 18.701 1.00 80.50 184 ASP A C 1
ATOM 1476 O O . ASP A 1 184 ? 20.753 2.444 18.897 1.00 80.50 184 ASP A O 1
ATOM 1480 N N . ILE A 1 185 ? 19.740 4.359 19.470 1.00 81.94 185 ILE A N 1
ATOM 1481 C CA . ILE A 1 185 ? 18.983 3.806 20.606 1.00 81.94 185 ILE A CA 1
ATOM 1482 C C . ILE A 1 185 ? 17.940 2.778 20.131 1.00 81.94 185 ILE A C 1
ATOM 1484 O O . ILE A 1 185 ? 17.649 1.814 20.837 1.00 81.94 185 ILE A O 1
ATOM 1488 N N . ALA A 1 186 ? 17.392 2.955 18.926 1.00 82.00 186 ALA A N 1
ATOM 1489 C CA . ALA A 1 186 ? 16.408 2.053 18.331 1.00 82.00 186 ALA A CA 1
ATOM 1490 C C . ALA A 1 186 ? 17.038 0.893 17.539 1.00 82.00 186 ALA A C 1
ATOM 1492 O O . ALA A 1 186 ? 16.323 0.012 17.064 1.00 82.00 186 ALA A O 1
ATOM 1493 N N . SER A 1 187 ? 18.370 0.852 17.408 1.00 83.00 187 SER A N 1
ATOM 1494 C CA . SER A 1 187 ? 19.082 -0.153 16.603 1.00 83.00 187 SER A CA 1
ATOM 1495 C C . SER A 1 187 ? 18.771 -1.600 16.998 1.00 83.00 187 SER A C 1
ATOM 1497 O O . SER A 1 187 ? 18.729 -2.466 16.130 1.00 83.00 187 SER A O 1
ATOM 1499 N N . ARG A 1 188 ? 18.500 -1.836 18.288 1.00 84.31 188 ARG A N 1
ATOM 1500 C CA . ARG A 1 188 ? 18.223 -3.155 18.882 1.00 84.31 188 ARG A CA 1
ATOM 1501 C C . ARG A 1 188 ? 16.745 -3.451 19.114 1.00 84.31 188 ARG A C 1
ATOM 1503 O O . ARG A 1 188 ? 16.404 -4.449 19.742 1.00 84.31 188 ARG A O 1
ATOM 1510 N N . TRP A 1 189 ? 15.849 -2.569 18.674 1.00 85.81 189 TRP A N 1
ATOM 1511 C CA . TRP A 1 189 ? 14.408 -2.769 18.865 1.00 85.81 189 TRP A CA 1
ATOM 1512 C C . TRP A 1 189 ? 13.858 -3.896 17.990 1.00 85.81 189 TRP A C 1
ATOM 1514 O O . TRP A 1 189 ? 12.784 -4.409 18.275 1.00 85.81 189 TRP A O 1
ATOM 1524 N N . GLU A 1 190 ? 14.598 -4.294 16.956 1.00 86.50 190 GLU A N 1
ATOM 1525 C CA . GLU A 1 190 ? 14.264 -5.416 16.078 1.00 86.50 190 GLU A CA 1
ATOM 1526 C C . GLU A 1 190 ? 14.613 -6.775 16.712 1.00 86.50 190 GLU A C 1
ATOM 1528 O O . GLU A 1 190 ? 13.906 -7.747 16.456 1.00 86.50 190 GLU A O 1
ATOM 1533 N N . ASP A 1 191 ? 15.626 -6.836 17.594 1.00 86.88 191 ASP A N 1
ATOM 1534 C CA . ASP A 1 191 ? 16.146 -8.071 18.210 1.00 86.88 191 ASP A CA 1
ATOM 1535 C C . ASP A 1 191 ? 15.040 -9.002 18.769 1.00 86.88 191 ASP A C 1
ATOM 1537 O O . ASP A 1 191 ? 15.091 -10.201 18.493 1.00 86.88 191 ASP A O 1
ATOM 1541 N N . PRO A 1 192 ? 14.013 -8.518 19.508 1.00 83.50 192 PRO A N 1
ATOM 1542 C CA . PRO A 1 192 ? 12.963 -9.383 20.063 1.00 83.50 192 PRO A CA 1
ATOM 1543 C C . PRO A 1 192 ? 12.010 -9.983 19.017 1.00 83.50 192 PRO A C 1
ATOM 1545 O O . PRO A 1 192 ? 11.228 -10.878 19.339 1.00 83.50 192 PRO A O 1
ATOM 1548 N N . TYR A 1 193 ? 12.018 -9.465 17.788 1.00 84.88 193 TYR A N 1
ATOM 1549 C CA . TYR A 1 193 ? 11.093 -9.849 16.720 1.00 84.88 193 TYR A CA 1
ATOM 1550 C C . TYR A 1 193 ? 11.751 -10.714 15.643 1.00 84.88 193 TYR A C 1
ATOM 1552 O O . TYR A 1 193 ? 11.028 -11.306 14.846 1.00 84.88 193 TYR A O 1
ATOM 1560 N N . VAL A 1 194 ? 13.085 -10.837 15.643 1.00 86.19 194 VAL A N 1
ATOM 1561 C CA . VAL A 1 194 ? 13.848 -11.558 14.608 1.00 86.19 194 VAL A CA 1
ATOM 1562 C C . VAL A 1 194 ? 13.329 -12.980 14.405 1.00 86.19 194 VAL A C 1
ATOM 1564 O O . VAL A 1 194 ? 13.021 -13.335 13.276 1.00 86.19 194 VAL A O 1
ATOM 1567 N N . SER A 1 195 ? 13.130 -13.773 15.465 1.00 86.38 195 SER A N 1
ATOM 1568 C CA . SER A 1 195 ? 12.634 -15.154 15.316 1.00 86.38 195 SER A CA 1
ATOM 1569 C C . SER A 1 195 ? 11.290 -15.222 14.583 1.00 86.38 195 SER A C 1
ATOM 1571 O O . SER A 1 195 ? 11.124 -16.023 13.671 1.00 86.38 195 SER A O 1
ATOM 1573 N N . ARG A 1 196 ? 10.361 -14.312 14.904 1.00 85.38 196 ARG A N 1
ATOM 1574 C CA . ARG A 1 196 ? 9.050 -14.230 14.238 1.00 85.38 196 ARG A CA 1
ATOM 1575 C C . ARG A 1 196 ? 9.149 -13.747 12.789 1.00 85.38 196 ARG A C 1
ATOM 1577 O O . ARG A 1 196 ? 8.282 -14.069 11.982 1.00 85.38 196 ARG A O 1
ATOM 1584 N N . GLN A 1 197 ? 10.172 -12.960 12.463 1.00 87.69 197 GLN A N 1
ATOM 1585 C CA . GLN A 1 197 ? 10.454 -12.519 11.095 1.00 87.69 197 GLN A CA 1
ATOM 1586 C C . GLN A 1 197 ? 11.084 -13.617 10.242 1.00 87.69 197 GLN A C 1
ATOM 1588 O O . GLN A 1 197 ? 10.781 -13.717 9.055 1.00 87.69 197 GLN A O 1
ATOM 1593 N N . GLU A 1 198 ? 11.928 -14.457 10.838 1.00 87.00 198 GLU A N 1
ATOM 1594 C CA . GLU A 1 198 ? 12.448 -15.664 10.193 1.00 87.00 198 GLU A CA 1
ATOM 1595 C C . GLU A 1 198 ? 11.311 -16.651 9.907 1.00 87.00 198 GLU A C 1
ATOM 1597 O O . GLU A 1 198 ? 11.170 -17.097 8.775 1.00 87.00 198 GLU A O 1
ATOM 1602 N N . GLU A 1 199 ? 10.424 -16.899 10.877 1.00 85.62 199 GLU A N 1
ATOM 1603 C CA . GLU A 1 199 ? 9.222 -17.725 10.674 1.00 85.62 199 GLU A CA 1
ATOM 1604 C C . GLU A 1 199 ? 8.324 -17.185 9.552 1.00 85.62 199 GLU A C 1
ATOM 1606 O O . GLU A 1 199 ? 7.842 -17.949 8.716 1.00 85.62 199 GLU A O 1
ATOM 1611 N N . PHE A 1 200 ? 8.126 -15.862 9.493 1.00 84.19 200 PHE A N 1
ATOM 1612 C CA . PHE A 1 200 ? 7.405 -15.228 8.390 1.00 84.19 200 PHE A CA 1
ATOM 1613 C C . PHE A 1 200 ? 8.099 -15.456 7.050 1.00 84.19 200 PHE A C 1
ATOM 1615 O O . PHE A 1 200 ? 7.430 -15.726 6.056 1.00 84.19 200 PHE A O 1
ATOM 1622 N N . ARG A 1 201 ? 9.433 -15.350 7.009 1.00 82.00 201 ARG A N 1
ATOM 1623 C CA . ARG A 1 201 ? 10.211 -15.564 5.789 1.00 82.00 201 ARG A CA 1
ATOM 1624 C C . ARG A 1 201 ? 10.087 -17.005 5.313 1.00 82.00 201 ARG A C 1
ATOM 1626 O O . ARG A 1 201 ? 9.761 -17.217 4.153 1.00 82.00 201 ARG A O 1
ATOM 1633 N N . GLU A 1 202 ? 10.271 -17.975 6.197 1.00 82.31 202 GLU A N 1
ATOM 1634 C CA . GLU A 1 202 ? 10.094 -19.384 5.850 1.00 82.31 202 GLU A CA 1
ATOM 1635 C C . GLU A 1 202 ? 8.666 -19.644 5.366 1.00 82.31 202 GLU A C 1
ATOM 1637 O O . GLU A 1 202 ? 8.477 -20.251 4.324 1.00 82.31 202 GLU A O 1
ATOM 1642 N N . HIS A 1 203 ? 7.641 -19.114 6.035 1.00 73.81 203 HIS A N 1
ATOM 1643 C CA . HIS A 1 203 ? 6.260 -19.318 5.597 1.00 73.81 203 HIS A CA 1
ATOM 1644 C C . HIS A 1 203 ? 5.949 -18.671 4.237 1.00 73.81 203 HIS A C 1
ATOM 1646 O O . HIS A 1 203 ? 5.293 -19.286 3.401 1.00 73.81 203 HIS A O 1
ATOM 1652 N N . TYR A 1 204 ? 6.415 -17.442 4.006 1.00 66.44 204 TYR A N 1
ATOM 1653 C CA . TYR A 1 204 ? 6.106 -16.674 2.799 1.00 66.44 204 TYR A CA 1
ATOM 1654 C C . TYR A 1 204 ? 6.921 -17.128 1.578 1.00 66.44 204 TYR A C 1
ATOM 1656 O O . TYR A 1 204 ? 6.409 -17.107 0.463 1.00 66.44 204 TYR A O 1
ATOM 1664 N N . TYR A 1 205 ? 8.167 -17.571 1.777 1.00 65.12 205 TYR A N 1
ATOM 1665 C CA . TYR A 1 205 ? 9.066 -18.001 0.698 1.00 65.12 205 TYR A CA 1
ATOM 1666 C C . TYR A 1 205 ? 9.155 -19.532 0.523 1.00 65.12 205 TYR A C 1
ATOM 1668 O O . TYR A 1 205 ? 9.786 -19.986 -0.426 1.00 65.12 205 TYR A O 1
ATOM 1676 N N . SER A 1 206 ? 8.515 -20.332 1.388 1.00 60.88 206 SER A N 1
ATOM 1677 C CA . SER A 1 206 ? 8.390 -21.799 1.241 1.00 60.88 206 SER A CA 1
ATOM 1678 C C . SER A 1 206 ? 7.108 -22.235 0.514 1.00 60.88 206 SER A C 1
ATOM 1680 O O . SER A 1 206 ? 6.899 -23.428 0.296 1.00 60.88 206 SER A O 1
ATOM 1682 N N . ILE A 1 207 ? 6.236 -21.304 0.099 1.00 51.53 207 ILE A N 1
ATOM 1683 C CA . ILE A 1 207 ? 5.106 -21.646 -0.780 1.00 51.53 207 ILE A CA 1
ATOM 1684 C C . ILE A 1 207 ? 5.689 -22.128 -2.121 1.00 51.53 207 ILE A C 1
ATOM 1686 O O . ILE A 1 207 ? 6.348 -21.337 -2.79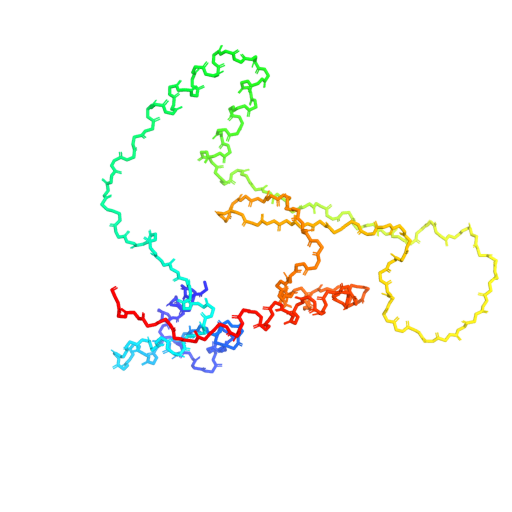8 1.00 51.53 207 ILE A O 1
ATOM 1690 N N . PRO A 1 208 ? 5.485 -23.397 -2.527 1.00 42.66 208 PRO A N 1
ATOM 1691 C CA . PRO A 1 208 ? 6.033 -23.900 -3.778 1.00 42.66 208 PRO A CA 1
ATOM 1692 C C . PRO A 1 208 ? 5.449 -23.130 -4.964 1.00 42.66 208 PRO A C 1
ATOM 1694 O O . PRO A 1 208 ? 4.236 -22.946 -5.047 1.00 42.66 208 PRO A O 1
ATOM 1697 N N . GLU A 1 209 ? 6.306 -22.756 -5.913 1.00 49.41 209 GLU A N 1
ATOM 1698 C CA . GLU A 1 209 ? 5.994 -22.040 -7.164 1.00 49.41 209 GLU A CA 1
ATOM 1699 C C . GLU A 1 209 ? 5.022 -22.772 -8.121 1.00 49.41 209 GLU A C 1
ATOM 1701 O O . GLU A 1 209 ? 4.823 -22.337 -9.252 1.00 49.41 209 GLU A O 1
ATOM 1706 N N . PHE A 1 210 ? 4.388 -23.869 -7.704 1.00 42.72 210 PHE A N 1
ATOM 1707 C CA . PHE A 1 210 ? 3.469 -24.642 -8.535 1.00 42.72 210 PHE A CA 1
ATOM 1708 C C . PHE A 1 210 ? 2.042 -24.565 -8.001 1.00 42.72 210 PHE A C 1
ATOM 1710 O O . PHE A 1 210 ? 1.579 -25.437 -7.267 1.00 42.72 210 PHE A O 1
ATOM 1717 N N . PHE A 1 211 ? 1.312 -23.549 -8.452 1.00 41.00 211 PHE A N 1
ATOM 1718 C CA . PHE A 1 211 ? -0.114 -23.728 -8.689 1.00 41.00 211 PHE A CA 1
ATOM 1719 C C . PHE A 1 211 ? -0.262 -24.389 -10.059 1.00 41.00 211 PHE A C 1
ATOM 1721 O O . PHE A 1 211 ? -0.019 -23.768 -11.092 1.00 41.00 211 PHE A O 1
ATOM 1728 N N . ASP A 1 212 ? -0.616 -25.673 -10.064 1.00 42.38 212 ASP A N 1
ATOM 1729 C CA . ASP A 1 212 ? -1.108 -26.341 -11.265 1.00 42.38 212 ASP A CA 1
ATOM 1730 C C . ASP A 1 212 ? -2.443 -25.688 -11.651 1.00 42.38 212 ASP A C 1
ATOM 1732 O O . ASP A 1 212 ? -3.464 -25.887 -10.993 1.00 42.38 212 ASP A O 1
ATOM 1736 N N . LEU A 1 213 ? -2.409 -24.846 -12.685 1.00 42.88 213 LEU A N 1
ATOM 1737 C CA . LEU A 1 213 ? -3.576 -24.159 -13.242 1.00 42.88 213 LEU A CA 1
ATOM 1738 C C . LEU A 1 213 ? -4.398 -25.058 -14.185 1.00 42.88 213 LEU A C 1
ATOM 1740 O O . LEU A 1 213 ? -5.218 -24.554 -14.949 1.00 42.88 213 LEU A O 1
ATOM 1744 N N . SER A 1 214 ? -4.214 -26.382 -14.156 1.00 46.50 214 SER A N 1
ATOM 1745 C CA . SER A 1 214 ? -5.108 -27.307 -14.854 1.00 46.50 214 SER A CA 1
ATOM 1746 C C . SER A 1 214 ? -6.323 -27.681 -13.995 1.00 46.50 214 SER A C 1
ATOM 1748 O O . SER A 1 214 ? -6.392 -28.759 -13.405 1.00 46.50 214 SER A O 1
ATOM 1750 N N . LYS A 1 215 ? -7.318 -26.786 -13.943 1.00 36.09 215 LYS A N 1
ATOM 1751 C CA . LYS A 1 215 ? -8.739 -27.137 -13.759 1.00 36.09 215 LYS A CA 1
ATOM 1752 C C . LYS A 1 215 ? -9.673 -25.998 -14.135 1.00 36.09 215 LYS A C 1
ATOM 1754 O O . LYS A 1 215 ? -9.445 -24.871 -13.653 1.00 36.09 215 LYS A O 1
#

Solvent-accessible surface area (backbone atoms only — not comparable to full-atom values): 14242 Å² total; per-residue (Å²): 112,64,66,59,30,55,54,50,61,71,44,90,75,72,48,74,88,70,49,65,56,49,51,36,74,77,64,31,38,79,28,42,59,53,50,49,50,30,63,75,69,67,49,77,85,56,74,85,75,38,36,69,78,66,70,69,61,78,60,74,88,68,52,81,67,76,81,68,82,84,78,56,66,67,60,52,49,54,49,52,55,53,47,73,74,44,52,77,70,54,39,54,54,51,50,51,55,50,48,42,67,78,37,56,84,74,59,66,78,68,78,78,82,77,74,78,76,76,90,80,81,85,86,88,84,83,89,75,86,84,89,80,93,74,93,75,74,75,53,72,73,80,84,75,70,88,82,79,85,82,42,76,44,78,47,94,90,81,43,78,44,84,47,86,80,64,87,90,60,59,34,78,74,81,58,67,67,54,75,73,68,55,53,70,66,52,68,59,69,54,65,89,46,46,70,33,26,51,52,29,46,52,61,70,70,62,60,71,94,70,76,80,79,88,123

Organism: Tanacetum cinerariifolium (NCBI:txid118510)